Protein AF-D2W5W2-F1 (afdb_monomer_lite)

Foldseek 3Di:
DDKDADPVDRQKIKDDDPCVLVVQCVVDVVSVPWDKDKDKDWAADPPPDPLDQFQGIKIAIWIATPVPRDTDWFADAPFWIKMKGFFRKDKALDPVLFAKAKWFQDPVVRDTDRPQKDKDKADWDWDQDPVNIIMITIMIMITHRTGGMMGMGRPCSVVVVPDPDPDDDDDDDDDDPPVPVCVVSVVVVVVVCVVVVVVVVVVVVVVVVVVVVVVVVVVVVVVD

InterPro domains:
  IPR046338 GAIN domain superfamily [G3DSA:2.60.220.50] (1-162)
  IPR057244 GAIN, subdomain B [PS50221] (1-160)

Structure (mmCIF, N/CA/C/O backbone):
data_AF-D2W5W2-F1
#
_entry.id   AF-D2W5W2-F1
#
loop_
_atom_site.group_PDB
_atom_site.id
_atom_site.type_symbol
_atom_site.label_atom_id
_atom_site.label_alt_id
_atom_site.label_comp_id
_atom_site.label_asym_id
_atom_site.label_entity_id
_atom_site.label_seq_id
_atom_site.pdbx_PDB_ins_code
_atom_site.Cartn_x
_atom_site.Cartn_y
_atom_site.Cartn_z
_atom_site.occupancy
_atom_site.B_iso_or_equiv
_atom_site.auth_seq_id
_atom_site.auth_comp_id
_atom_site.auth_asym_id
_atom_site.auth_atom_id
_atom_site.pdbx_PDB_model_num
ATOM 1 N N . SER A 1 1 ? 4.284 1.538 17.108 1.00 81.94 1 SER A N 1
ATOM 2 C CA . SER A 1 1 ? 4.069 1.368 15.655 1.00 81.94 1 SER A CA 1
ATOM 3 C C . SER A 1 1 ? 3.739 -0.089 15.412 1.00 81.94 1 SER A C 1
ATOM 5 O O . SER A 1 1 ? 4.003 -0.909 16.289 1.00 81.94 1 SER A O 1
ATOM 7 N N . LYS A 1 2 ? 3.129 -0.419 14.275 1.00 88.12 2 LYS A N 1
ATOM 8 C CA . LYS A 1 2 ? 2.850 -1.811 13.912 1.00 88.12 2 LYS A CA 1
ATOM 9 C C . LYS A 1 2 ? 3.131 -2.000 12.431 1.00 88.12 2 LYS A C 1
ATOM 11 O O . LYS A 1 2 ? 2.570 -1.269 11.624 1.00 88.12 2 LYS A O 1
ATOM 16 N N . THR A 1 3 ? 3.969 -2.976 12.109 1.00 92.25 3 THR A N 1
ATOM 17 C CA . THR A 1 3 ? 4.249 -3.367 10.728 1.00 92.25 3 THR A CA 1
ATOM 18 C C . THR A 1 3 ? 3.443 -4.613 10.399 1.00 92.25 3 THR A C 1
ATOM 20 O O . THR A 1 3 ? 3.442 -5.579 11.162 1.00 92.25 3 THR A O 1
ATOM 23 N N . ILE A 1 4 ? 2.734 -4.570 9.282 1.00 92.56 4 ILE A N 1
ATOM 24 C CA . ILE A 1 4 ? 1.994 -5.676 8.698 1.00 92.56 4 ILE A CA 1
ATOM 25 C C . ILE A 1 4 ? 2.820 -6.206 7.528 1.00 92.56 4 ILE A C 1
ATOM 27 O O . ILE A 1 4 ? 3.225 -5.440 6.654 1.00 92.56 4 ILE A O 1
ATOM 31 N N . GLN A 1 5 ? 3.059 -7.513 7.535 1.00 91.00 5 GLN A N 1
ATOM 32 C CA . GLN A 1 5 ? 3.676 -8.262 6.445 1.00 91.00 5 GLN A CA 1
ATOM 33 C C . GLN A 1 5 ? 2.698 -9.337 5.985 1.00 91.00 5 GLN A C 1
ATOM 35 O O . GLN A 1 5 ? 1.903 -9.844 6.782 1.00 91.00 5 GLN A O 1
ATOM 40 N N . PHE A 1 6 ? 2.751 -9.681 4.704 1.00 86.75 6 PHE A N 1
ATOM 41 C CA . PHE A 1 6 ? 1.842 -10.652 4.113 1.00 86.75 6 PHE A CA 1
ATOM 42 C C . PHE A 1 6 ? 2.539 -12.003 3.976 1.00 86.75 6 PHE A C 1
ATOM 44 O O . PHE A 1 6 ? 3.642 -12.097 3.455 1.00 86.75 6 PHE A O 1
ATOM 51 N N . ALA A 1 7 ? 1.890 -13.082 4.412 1.00 82.50 7 ALA A N 1
ATOM 52 C CA . ALA A 1 7 ? 2.479 -14.418 4.300 1.00 82.50 7 ALA A CA 1
ATOM 53 C C . ALA A 1 7 ? 2.683 -14.858 2.837 1.00 82.50 7 ALA A C 1
ATOM 55 O O . ALA A 1 7 ? 3.573 -15.652 2.553 1.00 82.50 7 ALA A O 1
ATOM 56 N N . SER A 1 8 ? 1.869 -14.339 1.911 1.00 80.31 8 SER A N 1
ATOM 57 C CA . SER A 1 8 ? 1.965 -14.635 0.479 1.00 80.31 8 SER A CA 1
ATOM 58 C C . SER A 1 8 ? 3.088 -13.880 -0.236 1.00 80.31 8 SER A C 1
ATOM 60 O O . SER A 1 8 ? 3.449 -14.268 -1.341 1.00 80.31 8 SER A O 1
ATOM 62 N N . THR A 1 9 ? 3.645 -12.817 0.357 1.00 83.00 9 THR A N 1
ATOM 63 C CA . THR A 1 9 ? 4.781 -12.085 -0.217 1.00 83.00 9 THR A CA 1
ATOM 64 C C . THR A 1 9 ? 5.552 -11.299 0.840 1.00 83.00 9 THR A C 1
ATOM 66 O O . THR A 1 9 ? 4.987 -10.518 1.605 1.00 83.00 9 THR A O 1
ATOM 69 N N . SER A 1 10 ? 6.875 -11.452 0.832 1.00 83.44 10 SER A N 1
ATOM 70 C CA . SER A 1 10 ? 7.777 -10.672 1.681 1.00 83.44 10 SER A CA 1
ATOM 71 C C . SER A 1 10 ? 8.079 -9.281 1.127 1.00 83.44 10 SER A C 1
ATOM 73 O O . SER A 1 10 ? 8.670 -8.475 1.837 1.00 83.44 10 SER A O 1
ATOM 75 N N . THR A 1 11 ? 7.714 -8.994 -0.126 1.00 89.69 11 THR A N 1
ATOM 76 C CA . THR A 1 11 ? 8.097 -7.746 -0.797 1.00 89.69 11 THR A CA 1
ATOM 77 C C . THR A 1 11 ? 7.144 -6.595 -0.513 1.00 89.69 11 THR A C 1
ATOM 79 O O . THR A 1 11 ? 7.409 -5.473 -0.928 1.00 89.69 11 THR A O 1
ATOM 82 N N . ILE A 1 12 ? 6.029 -6.837 0.181 1.00 93.50 12 ILE A N 1
ATOM 83 C CA . ILE A 1 12 ? 5.057 -5.789 0.491 1.00 93.50 12 ILE A CA 1
ATOM 84 C C . ILE A 1 12 ? 4.852 -5.692 1.997 1.00 93.50 12 ILE A C 1
ATOM 86 O O . ILE A 1 12 ? 4.618 -6.691 2.681 1.00 93.50 12 ILE A O 1
ATOM 90 N N . SER A 1 13 ? 4.914 -4.471 2.522 1.00 95.00 13 SER A N 1
ATOM 91 C CA . SER A 1 13 ? 4.666 -4.203 3.937 1.00 95.00 13 SER A CA 1
ATOM 92 C C . SER A 1 13 ? 3.907 -2.900 4.156 1.00 95.00 13 SER A C 1
ATOM 94 O O . SER A 1 13 ? 4.000 -1.965 3.365 1.00 95.00 13 SER A O 1
ATOM 96 N N . ILE A 1 14 ? 3.145 -2.845 5.250 1.00 95.56 14 ILE A N 1
ATOM 97 C CA . ILE A 1 14 ? 2.418 -1.649 5.688 1.00 95.56 14 ILE A CA 1
ATOM 98 C C . ILE A 1 14 ? 2.868 -1.310 7.103 1.00 95.56 14 ILE A C 1
ATOM 100 O O . ILE A 1 14 ? 2.790 -2.146 7.997 1.00 95.56 14 ILE A O 1
ATOM 104 N N . SER A 1 15 ? 3.308 -0.082 7.334 1.00 95.81 15 SER A N 1
ATOM 105 C CA . SER A 1 15 ? 3.741 0.415 8.634 1.00 95.81 15 SER A CA 1
ATOM 106 C C . SER A 1 15 ? 2.772 1.474 9.141 1.00 95.81 15 SER A C 1
ATOM 108 O O . SER A 1 15 ? 2.647 2.561 8.575 1.00 95.81 15 SER A O 1
ATOM 110 N N . LEU A 1 16 ? 2.082 1.151 10.234 1.00 94.88 16 LEU A N 1
ATOM 111 C CA . LEU A 1 16 ? 1.251 2.097 10.963 1.00 94.88 16 LEU A CA 1
ATOM 112 C C . LEU A 1 16 ? 2.121 2.988 11.863 1.00 94.88 16 LEU A C 1
ATOM 114 O O . LEU A 1 16 ? 2.986 2.470 12.594 1.00 94.88 16 LEU A O 1
ATOM 118 N N . PRO A 1 17 ? 1.853 4.307 11.901 1.00 94.19 17 PRO A N 1
ATOM 119 C CA . PRO A 1 17 ? 2.629 5.242 12.702 1.00 94.19 17 PRO A CA 1
ATOM 120 C C . PRO A 1 17 ? 2.533 4.898 14.192 1.00 94.19 17 PRO A C 1
ATOM 122 O O . PRO A 1 17 ? 1.542 4.349 14.676 1.00 94.19 17 PRO A O 1
ATOM 125 N N . SER A 1 18 ? 3.565 5.234 14.969 1.00 92.81 18 SER A N 1
ATOM 126 C CA . SER A 1 18 ? 3.579 4.955 16.413 1.00 92.81 18 SER A CA 1
ATOM 127 C C . SER A 1 18 ? 2.458 5.648 17.188 1.00 92.81 18 SER A C 1
ATOM 129 O O . SER A 1 18 ? 2.047 5.131 18.221 1.00 92.81 18 SER A O 1
ATOM 131 N N . ILE A 1 19 ? 1.936 6.753 16.655 1.00 92.44 19 ILE A N 1
ATOM 132 C CA . ILE A 1 19 ? 0.854 7.543 17.247 1.00 92.44 19 ILE A CA 1
ATOM 133 C C . ILE A 1 19 ? -0.552 7.010 16.926 1.00 92.44 19 ILE A C 1
ATOM 135 O O . ILE A 1 19 ? -1.528 7.590 17.392 1.00 92.44 19 ILE A O 1
ATOM 139 N N . ILE A 1 20 ? -0.683 5.919 16.154 1.00 92.38 20 ILE A N 1
ATOM 140 C CA . ILE A 1 20 ? -1.996 5.433 15.697 1.00 92.38 20 ILE A CA 1
ATOM 141 C C . ILE A 1 20 ? -2.941 5.128 16.864 1.00 92.38 20 ILE A C 1
ATOM 143 O O . ILE A 1 20 ? -4.101 5.514 16.827 1.00 92.38 20 ILE A O 1
ATOM 147 N N . SER A 1 21 ? -2.447 4.519 17.945 1.00 90.62 21 SER A N 1
ATOM 148 C CA . SER A 1 21 ? -3.278 4.203 19.113 1.00 90.62 21 SER A CA 1
ATOM 149 C C . SER A 1 21 ? -3.805 5.461 19.804 1.00 90.62 21 SER A C 1
ATOM 151 O O . SER A 1 21 ? -4.963 5.497 20.209 1.00 90.62 21 SER A O 1
ATOM 153 N N . GLN A 1 22 ? -2.974 6.503 19.908 1.00 91.31 22 GLN A N 1
ATOM 154 C CA . GLN A 1 22 ? -3.369 7.778 20.506 1.00 91.31 22 GLN A CA 1
ATOM 155 C C . GLN A 1 22 ? -4.398 8.498 19.631 1.00 91.31 22 GLN A C 1
ATOM 157 O O . GLN A 1 22 ? -5.388 9.003 20.152 1.00 91.31 22 GLN A O 1
ATOM 162 N N . TYR A 1 23 ? -4.196 8.499 18.310 1.00 92.12 23 TYR A N 1
ATOM 163 C CA . TYR A 1 23 ? -5.176 9.017 17.357 1.00 92.12 23 TYR A CA 1
ATOM 164 C C . TYR A 1 23 ? -6.536 8.334 17.550 1.00 92.12 23 TYR A C 1
ATOM 166 O O . TYR A 1 23 ? -7.527 9.012 17.796 1.00 92.12 23 TYR A O 1
ATOM 174 N N . LEU A 1 24 ? -6.568 6.998 17.551 1.00 92.19 24 LEU A N 1
ATOM 175 C CA . LEU A 1 24 ? -7.810 6.233 17.681 1.00 92.19 24 LEU A CA 1
ATOM 176 C C . LEU A 1 24 ? -8.558 6.547 18.985 1.00 92.19 24 LEU A C 1
ATOM 178 O O . LEU A 1 24 ? -9.763 6.776 18.955 1.00 92.19 24 LEU A O 1
ATOM 182 N N . GLN A 1 25 ? -7.849 6.630 20.115 1.00 91.38 25 GLN A N 1
ATOM 183 C CA . GLN A 1 25 ? -8.445 6.955 21.419 1.00 91.38 25 GLN A CA 1
ATOM 184 C C . GLN A 1 25 ? -8.952 8.401 21.530 1.00 91.38 25 GLN A C 1
ATOM 186 O O . GLN A 1 25 ? -9.835 8.676 22.348 1.00 91.38 25 GLN A O 1
ATOM 191 N N . ASN A 1 26 ? -8.376 9.321 20.752 1.00 90.62 26 ASN A N 1
ATOM 192 C CA . ASN A 1 26 ? -8.808 10.715 20.688 1.00 90.62 26 ASN A CA 1
ATOM 193 C C . ASN A 1 26 ? -10.018 10.892 19.763 1.00 90.62 26 ASN A C 1
ATOM 195 O O . ASN A 1 26 ? -10.882 11.715 20.053 1.00 90.62 26 ASN A O 1
ATOM 199 N N . THR A 1 27 ? -10.080 10.131 18.668 1.00 88.75 27 THR A N 1
ATOM 200 C CA . THR A 1 27 ? -11.182 10.179 17.699 1.00 88.75 27 THR A CA 1
ATOM 201 C C . THR A 1 27 ? -12.428 9.462 18.213 1.00 88.75 27 THR A C 1
ATOM 203 O O . THR A 1 27 ? -13.534 9.964 18.032 1.00 88.75 27 THR A O 1
ATOM 206 N N . ASP A 1 28 ? -12.267 8.314 18.874 1.00 88.25 28 ASP A N 1
ATOM 207 C CA . ASP A 1 28 ? -13.368 7.540 19.446 1.00 88.25 28 ASP A CA 1
ATOM 208 C C . ASP A 1 28 ? -13.011 7.090 20.869 1.00 88.25 28 ASP A C 1
ATOM 210 O O . ASP A 1 28 ? -12.198 6.190 21.099 1.00 88.25 28 ASP A O 1
ATOM 214 N N . THR A 1 29 ? -13.650 7.719 21.856 1.00 86.75 29 THR A N 1
ATOM 215 C CA . THR A 1 29 ? -13.395 7.451 23.276 1.00 86.75 29 THR A CA 1
ATOM 216 C C . THR A 1 29 ? -13.816 6.048 23.708 1.00 86.75 29 THR A C 1
ATOM 218 O O . THR A 1 29 ? -13.288 5.557 24.710 1.00 86.75 29 THR A O 1
ATOM 221 N N . SER A 1 30 ? -14.692 5.371 22.952 1.00 86.44 30 SER A N 1
ATOM 222 C CA . SER A 1 30 ? -15.056 3.973 23.213 1.00 86.44 30 SER A CA 1
ATOM 223 C C . SER A 1 30 ? -13.865 3.021 23.043 1.00 86.44 30 SER A C 1
ATOM 225 O O . SER A 1 30 ? -13.812 1.984 23.701 1.00 86.44 30 SER A O 1
ATOM 227 N N . LEU A 1 31 ? -12.843 3.418 22.272 1.00 87.81 31 LEU A N 1
ATOM 228 C CA . LEU A 1 31 ? -11.631 2.627 22.035 1.00 87.81 31 LEU A CA 1
ATOM 229 C C . LEU A 1 31 ? -10.613 2.675 23.178 1.00 87.81 31 LEU A C 1
ATOM 231 O O . LEU A 1 31 ? -9.610 1.968 23.128 1.00 87.81 31 LEU A O 1
ATOM 235 N N . LYS A 1 32 ? -10.833 3.478 24.228 1.00 85.38 32 LYS A N 1
ATOM 236 C CA . LYS A 1 32 ? -9.928 3.492 25.394 1.00 85.38 32 LYS A CA 1
ATOM 237 C C . LYS A 1 32 ? -9.905 2.157 26.138 1.00 85.38 32 LYS A C 1
ATOM 239 O O . LYS A 1 32 ? -8.868 1.798 26.685 1.00 85.38 32 LYS A O 1
ATOM 244 N N . ASN A 1 33 ? -11.031 1.442 26.129 1.00 85.25 33 ASN A N 1
ATOM 245 C CA . ASN A 1 33 ? -11.211 0.169 26.829 1.00 85.25 33 ASN A CA 1
ATOM 246 C C . ASN A 1 33 ? -11.477 -1.006 25.872 1.00 85.25 33 ASN A C 1
ATOM 248 O O . ASN A 1 33 ? -11.798 -2.095 26.338 1.00 85.25 33 ASN A O 1
ATOM 252 N N . ASP A 1 34 ? -11.370 -0.791 24.559 1.00 86.19 34 ASP A N 1
ATOM 253 C CA . ASP A 1 34 ? -11.549 -1.833 23.546 1.00 86.19 34 ASP A CA 1
ATOM 254 C C . ASP A 1 34 ? -10.214 -2.123 22.850 1.00 86.19 34 ASP A C 1
ATOM 256 O O . ASP A 1 34 ? -9.305 -1.290 22.809 1.00 86.19 34 ASP A O 1
ATOM 260 N N . SER A 1 35 ? -10.083 -3.321 22.296 1.00 88.88 35 SER A N 1
ATOM 261 C CA . SER A 1 35 ? -8.953 -3.685 21.452 1.00 88.88 35 SER A CA 1
ATOM 262 C C . SER A 1 35 ? -9.288 -3.443 19.982 1.00 88.88 35 SER A C 1
ATOM 264 O O . SER A 1 35 ? -10.428 -3.587 19.540 1.00 88.88 35 SER A O 1
ATOM 266 N N . VAL A 1 36 ? -8.275 -3.093 19.191 1.00 91.31 36 VAL A N 1
ATOM 267 C CA . VAL A 1 36 ? -8.428 -2.851 17.751 1.00 91.31 36 VAL A CA 1
ATOM 268 C C . VAL A 1 36 ? -7.852 -4.027 16.976 1.00 91.31 36 VAL A C 1
ATOM 270 O O . VAL A 1 36 ? -6.673 -4.365 17.119 1.00 91.31 36 VAL A O 1
ATOM 273 N N . GLN A 1 37 ? -8.680 -4.636 16.134 1.00 91.94 37 GLN A N 1
ATOM 274 C CA . GLN A 1 37 ? -8.251 -5.666 15.196 1.00 91.94 37 GLN A CA 1
ATOM 275 C C . GLN A 1 37 ? -7.762 -5.022 13.910 1.00 91.94 37 GLN A C 1
ATOM 277 O O . GLN A 1 37 ? -8.308 -4.029 13.434 1.00 91.94 37 GLN A O 1
ATOM 282 N N . VAL A 1 38 ? -6.718 -5.619 13.348 1.00 91.00 38 VAL A N 1
ATOM 283 C CA . VAL A 1 38 ? -6.151 -5.217 12.066 1.00 91.00 38 VAL A CA 1
ATOM 284 C C . VAL A 1 38 ? -6.443 -6.337 11.086 1.00 91.00 38 VAL A C 1
ATOM 286 O O . VAL A 1 38 ? -5.946 -7.447 11.270 1.00 91.00 38 VAL A O 1
ATOM 289 N N . VAL A 1 39 ? -7.240 -6.042 10.066 1.00 90.38 39 VAL A N 1
ATOM 290 C CA . VAL A 1 39 ? -7.534 -6.967 8.973 1.00 90.38 39 VAL A CA 1
ATOM 291 C C . VAL A 1 39 ? -6.851 -6.439 7.727 1.00 90.38 39 VAL A C 1
ATOM 293 O O . VAL A 1 39 ? -7.075 -5.301 7.318 1.00 90.38 39 VAL A O 1
ATOM 296 N N . SER A 1 40 ? -6.000 -7.264 7.135 1.00 90.69 40 SER A N 1
ATOM 297 C CA . SER A 1 40 ? -5.252 -6.919 5.935 1.00 90.69 40 SER A CA 1
ATOM 298 C C . SER A 1 40 ? -5.443 -7.985 4.873 1.00 90.69 40 SER A C 1
ATOM 300 O O . SER A 1 40 ? -5.400 -9.177 5.182 1.00 90.69 40 SER A O 1
ATOM 302 N N . SER A 1 41 ? -5.586 -7.564 3.625 1.00 89.75 41 SER A N 1
ATOM 303 C CA . SER A 1 41 ? -5.625 -8.459 2.474 1.00 89.75 41 SER A CA 1
ATOM 304 C C . SER A 1 41 ? -4.674 -7.982 1.395 1.00 89.75 41 SER A C 1
ATOM 306 O O . SER A 1 41 ? -4.423 -6.786 1.250 1.00 89.75 41 SER A O 1
ATOM 308 N N . ILE A 1 42 ? -4.180 -8.936 0.620 1.00 89.50 42 ILE A N 1
ATOM 309 C CA . ILE A 1 42 ? -3.401 -8.681 -0.578 1.00 89.50 42 ILE A CA 1
ATOM 310 C C . ILE A 1 42 ? -4.003 -9.482 -1.723 1.00 89.50 42 ILE A C 1
ATOM 312 O O . ILE A 1 42 ? -4.322 -10.661 -1.567 1.00 89.50 42 ILE A O 1
ATOM 316 N N . ALA A 1 43 ? -4.180 -8.823 -2.858 1.00 87.31 43 ALA A N 1
ATOM 317 C CA . ALA A 1 43 ? -4.631 -9.430 -4.093 1.00 87.31 43 ALA A CA 1
ATOM 318 C C . ALA A 1 43 ? -3.597 -9.144 -5.178 1.00 87.31 43 ALA A C 1
ATOM 320 O O . ALA A 1 43 ? -3.163 -8.005 -5.353 1.00 87.31 43 ALA A O 1
ATOM 321 N N . GLU A 1 44 ? -3.196 -10.178 -5.907 1.00 81.56 44 GLU A N 1
ATOM 322 C CA . GLU A 1 44 ? -2.358 -9.999 -7.087 1.00 81.56 44 GLU A CA 1
ATOM 323 C C . GLU A 1 44 ? -3.157 -9.266 -8.168 1.00 81.56 44 GLU A C 1
ATOM 325 O O . GLU A 1 44 ? -4.305 -9.620 -8.460 1.00 81.56 44 GLU A O 1
ATOM 330 N N . SER A 1 45 ? -2.549 -8.245 -8.772 1.00 69.94 45 SER A N 1
ATOM 331 C CA . SER A 1 45 ? -3.068 -7.690 -10.018 1.00 69.94 45 SER A CA 1
ATOM 332 C C . SER A 1 45 ? -2.867 -8.754 -11.095 1.00 69.94 45 SER A C 1
ATOM 334 O O . SER A 1 45 ? -1.735 -9.148 -11.383 1.00 69.94 45 SER A O 1
ATOM 336 N N . LYS A 1 46 ? -3.955 -9.288 -11.661 1.00 56.97 46 LYS A N 1
ATOM 337 C CA . LYS A 1 46 ? -3.858 -10.208 -12.799 1.00 56.97 46 LYS A CA 1
ATOM 338 C C . LYS A 1 46 ? -3.369 -9.414 -14.010 1.00 56.97 46 LYS A C 1
ATOM 340 O O . LYS A 1 46 ? -4.171 -8.852 -14.750 1.00 56.97 46 LYS A O 1
ATOM 345 N N . ASN A 1 47 ? -2.054 -9.399 -14.214 1.00 51.34 47 ASN A N 1
ATOM 346 C CA . ASN A 1 47 ? -1.381 -8.900 -15.415 1.00 51.34 47 ASN A CA 1
ATOM 347 C C . ASN A 1 47 ? -1.672 -9.806 -16.623 1.00 51.34 47 ASN A C 1
ATOM 349 O O . ASN A 1 47 ? -0.767 -10.422 -17.179 1.00 51.34 47 ASN A O 1
ATOM 353 N N . SER A 1 48 ? -2.936 -9.945 -17.024 1.00 38.00 48 SER A N 1
ATOM 354 C CA . SER A 1 48 ? -3.281 -10.700 -18.234 1.00 38.00 48 SER A CA 1
ATOM 355 C C . SER A 1 48 ? -3.263 -9.852 -19.503 1.00 38.00 48 SER A C 1
ATOM 357 O O . SER A 1 48 ? -3.199 -10.436 -20.574 1.00 38.00 48 SER A O 1
ATOM 359 N N . ASN A 1 49 ? -3.242 -8.516 -19.409 1.00 39.69 49 ASN A N 1
ATOM 360 C CA . ASN A 1 49 ? -3.114 -7.625 -20.564 1.00 39.69 49 ASN A CA 1
ATOM 361 C C . ASN A 1 49 ? -2.144 -6.479 -20.242 1.00 39.69 49 ASN A C 1
ATOM 363 O O . ASN A 1 49 ? -2.254 -5.850 -19.192 1.00 39.69 49 ASN A O 1
ATOM 367 N N . SER A 1 50 ? -1.241 -6.178 -21.175 1.00 43.66 50 SER A N 1
ATOM 368 C CA . SER A 1 50 ? -0.248 -5.086 -21.151 1.00 43.66 50 SER A CA 1
ATOM 369 C C . SER A 1 50 ? -0.828 -3.668 -21.021 1.00 43.66 50 SER A C 1
ATOM 371 O O . SER A 1 50 ? -0.075 -2.701 -21.022 1.00 43.66 50 SER A O 1
ATOM 373 N N . ASP A 1 51 ? -2.151 -3.548 -20.905 1.00 46.97 51 ASP A N 1
ATOM 374 C CA . ASP A 1 51 ? -2.898 -2.290 -20.821 1.00 46.97 51 ASP A CA 1
ATOM 375 C C . ASP A 1 51 ? -3.405 -1.997 -19.394 1.00 46.97 51 ASP A C 1
ATOM 377 O O . ASP A 1 51 ? -4.139 -1.032 -19.165 1.00 46.97 51 ASP A O 1
ATOM 381 N N . ALA A 1 52 ? -3.051 -2.833 -18.411 1.00 56.59 52 ALA A N 1
ATOM 382 C CA . ALA A 1 52 ? -3.429 -2.613 -17.022 1.00 56.59 52 ALA A CA 1
ATOM 383 C C . ALA A 1 52 ? -2.565 -1.507 -16.393 1.00 56.59 52 ALA A C 1
ATOM 385 O O . ALA A 1 52 ? -1.355 -1.641 -16.255 1.00 56.59 52 ALA A O 1
ATOM 386 N N . ALA A 1 53 ? -3.216 -0.426 -15.953 1.00 72.50 53 ALA A N 1
ATOM 387 C CA . ALA A 1 53 ? -2.580 0.678 -15.235 1.00 72.50 53 ALA A CA 1
ATOM 388 C C . ALA A 1 53 ? -1.848 0.230 -13.962 1.00 72.50 53 ALA A C 1
ATOM 390 O O . ALA A 1 53 ? -0.907 0.889 -13.541 1.00 72.50 53 ALA A O 1
ATOM 391 N N . VAL A 1 54 ? -2.320 -0.847 -13.328 1.00 82.31 54 VAL A N 1
ATOM 392 C CA . VAL A 1 54 ? -1.878 -1.317 -12.012 1.00 82.31 54 VAL A CA 1
ATOM 393 C C . VAL A 1 54 ? -0.689 -2.261 -12.158 1.00 82.31 54 VAL A C 1
ATOM 395 O O . VAL A 1 54 ? -0.841 -3.379 -12.644 1.00 82.31 54 VAL A O 1
ATOM 398 N N . ILE A 1 55 ? 0.475 -1.815 -11.686 1.00 84.94 55 ILE A N 1
ATOM 399 C CA . ILE A 1 55 ? 1.760 -2.516 -11.829 1.00 84.94 55 ILE A CA 1
ATOM 400 C C . ILE A 1 55 ? 2.202 -3.252 -10.555 1.00 84.94 55 ILE A C 1
ATOM 402 O O . ILE A 1 55 ? 3.230 -3.926 -10.560 1.00 84.94 55 ILE A O 1
ATOM 406 N N . SER A 1 56 ? 1.443 -3.146 -9.460 1.00 86.94 56 SER A N 1
ATOM 407 C CA . SER A 1 56 ? 1.700 -3.867 -8.207 1.00 86.94 56 SER A CA 1
ATOM 408 C C . SER A 1 56 ? 0.488 -4.671 -7.740 1.00 86.94 56 SER A C 1
ATOM 410 O O . SER A 1 56 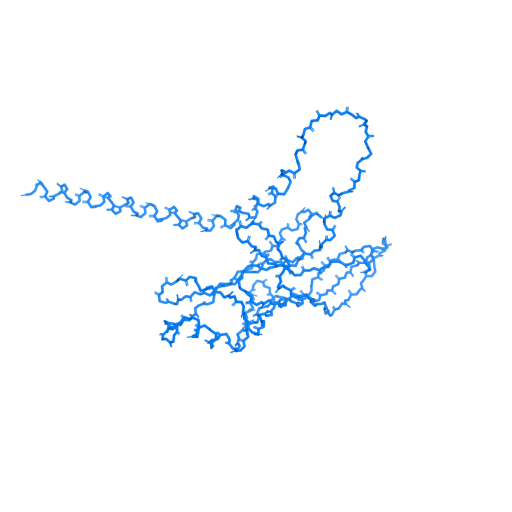? -0.628 -4.503 -8.227 1.00 86.94 56 SER A O 1
ATOM 412 N N . SER A 1 57 ? 0.676 -5.510 -6.720 1.00 89.25 57 SER A N 1
ATOM 413 C CA . SER A 1 57 ? -0.454 -6.064 -5.968 1.00 89.25 57 SER A CA 1
ATOM 414 C C . SER A 1 57 ? -1.309 -4.949 -5.353 1.00 89.25 57 SER A C 1
ATOM 416 O O . SER A 1 57 ? -0.830 -3.842 -5.078 1.00 89.25 57 SER A O 1
ATOM 418 N N . ILE A 1 58 ? -2.582 -5.254 -5.123 1.00 90.75 58 ILE A N 1
ATOM 419 C CA . ILE A 1 58 ? -3.515 -4.407 -4.385 1.00 90.75 58 ILE A CA 1
ATOM 420 C C . ILE A 1 58 ? -3.471 -4.837 -2.923 1.00 90.75 58 ILE A C 1
ATOM 422 O O . ILE A 1 58 ? -3.690 -6.010 -2.614 1.00 90.75 58 ILE A O 1
ATOM 426 N N . VAL A 1 59 ? -3.207 -3.895 -2.024 1.00 92.31 59 VAL A N 1
ATOM 427 C CA . VAL A 1 59 ? -3.219 -4.132 -0.579 1.00 92.31 59 VAL A CA 1
ATOM 428 C C . VAL A 1 59 ? -4.332 -3.349 0.083 1.00 92.31 59 VAL A C 1
ATOM 430 O O . VAL A 1 59 ? -4.478 -2.154 -0.142 1.00 92.31 59 VAL A O 1
ATOM 433 N N . SER A 1 60 ? -5.098 -4.005 0.941 1.00 90.88 60 SER A N 1
ATOM 434 C CA . SER A 1 60 ? -6.175 -3.370 1.699 1.00 90.88 60 SER A CA 1
ATOM 435 C C . SER A 1 60 ? -5.924 -3.544 3.183 1.00 90.88 60 SER A C 1
ATOM 437 O O . SER A 1 60 ? -5.488 -4.609 3.628 1.00 90.88 60 SER A O 1
ATOM 439 N N . LEU A 1 61 ? -6.212 -2.498 3.952 1.00 89.81 61 LEU A N 1
ATOM 440 C CA . LEU A 1 61 ? -6.050 -2.501 5.399 1.00 89.81 61 LEU A CA 1
ATOM 441 C C . LEU A 1 61 ? -7.271 -1.863 6.055 1.00 89.81 61 LEU A C 1
ATOM 443 O O . LEU A 1 61 ? -7.622 -0.721 5.767 1.00 89.81 61 LEU A O 1
ATOM 447 N N . VAL A 1 62 ? -7.890 -2.596 6.974 1.00 91.38 62 VAL A N 1
ATOM 448 C CA . VAL A 1 62 ? -9.056 -2.147 7.731 1.00 91.38 62 VAL A CA 1
ATOM 449 C C . VAL A 1 62 ? -8.799 -2.338 9.221 1.00 91.38 62 VAL A C 1
ATOM 451 O O . VAL A 1 62 ? -8.263 -3.360 9.653 1.00 91.38 62 VAL A O 1
ATOM 454 N N . LEU A 1 63 ? -9.192 -1.340 10.011 1.00 91.94 63 LEU A N 1
ATOM 455 C CA . LEU A 1 63 ? -9.211 -1.425 11.467 1.00 91.94 63 LEU A CA 1
ATOM 456 C C . LEU A 1 63 ? -10.639 -1.678 11.936 1.00 91.94 63 LEU A C 1
ATOM 458 O O . LEU A 1 63 ? -11.557 -0.986 11.499 1.00 91.94 63 LEU A O 1
ATOM 462 N N . LEU A 1 64 ? -10.817 -2.653 12.823 1.00 92.31 64 LEU A N 1
ATOM 463 C CA . LEU A 1 64 ? -12.118 -3.023 13.376 1.00 92.31 64 LEU A CA 1
ATOM 464 C C . LEU A 1 64 ? -12.100 -2.927 14.902 1.00 92.31 64 LEU A C 1
ATOM 466 O O . LEU A 1 64 ? -11.095 -3.255 15.540 1.00 92.31 64 LEU A O 1
ATOM 470 N N . LYS A 1 65 ? -13.227 -2.533 15.495 1.00 92.31 65 LYS A N 1
ATOM 471 C CA . LYS A 1 65 ? -13.455 -2.682 16.940 1.00 92.31 65 LYS A CA 1
ATOM 472 C C . LYS A 1 65 ? -13.562 -4.163 17.284 1.00 92.31 65 LYS A C 1
ATOM 474 O O . LYS A 1 65 ? -14.325 -4.877 16.636 1.00 92.31 65 LYS A O 1
ATOM 479 N N . SER A 1 66 ? -12.847 -4.640 18.298 1.00 90.56 66 SER A N 1
ATOM 480 C CA . SER A 1 66 ? -12.917 -6.064 18.661 1.00 90.56 66 SER A CA 1
ATOM 481 C C . SER A 1 66 ? -14.271 -6.453 19.234 1.00 90.56 66 SER A C 1
ATOM 483 O O . SER A 1 66 ? -14.714 -7.579 19.025 1.00 90.56 66 SER A O 1
ATOM 485 N N . SER A 1 67 ? -14.929 -5.531 19.938 1.00 90.44 67 SER A N 1
ATOM 486 C CA . SER A 1 67 ? -16.227 -5.776 20.568 1.00 90.44 67 SER A CA 1
ATOM 487 C C . SER A 1 67 ? -17.379 -5.936 19.570 1.00 90.44 67 SER A C 1
ATOM 489 O O . SER A 1 67 ? -18.260 -6.767 19.785 1.00 90.44 67 SER A O 1
ATOM 491 N N . SER A 1 68 ? -17.381 -5.160 18.482 1.00 90.44 68 SER A N 1
ATOM 492 C CA . SER A 1 68 ? -18.516 -5.064 17.551 1.00 90.44 68 SER A CA 1
ATOM 493 C C . SER A 1 68 ? -18.192 -5.435 16.104 1.00 90.44 68 SER A C 1
ATOM 495 O O . SER A 1 68 ? -19.105 -5.531 15.289 1.00 90.44 68 SER A O 1
ATOM 497 N N . SER A 1 69 ? -16.915 -5.634 15.758 1.00 89.56 69 SER A N 1
ATOM 498 C CA . SER A 1 69 ? -16.439 -5.752 14.367 1.00 89.56 69 SER A CA 1
ATOM 499 C C . SER A 1 69 ? -16.789 -4.546 13.481 1.00 89.56 69 SER A C 1
ATOM 501 O O . SER A 1 69 ? -16.762 -4.639 12.256 1.00 89.56 69 SER A O 1
ATOM 503 N N . GLU A 1 70 ? -17.112 -3.400 14.084 1.00 91.06 70 GLU A N 1
ATOM 504 C CA . GLU A 1 70 ? -17.401 -2.163 13.360 1.00 91.06 70 GLU A CA 1
ATOM 505 C C . GLU A 1 70 ? -16.119 -1.581 12.743 1.00 91.06 70 GLU A C 1
ATOM 507 O O . GLU A 1 70 ? -15.075 -1.521 13.402 1.00 91.06 70 GLU A O 1
ATOM 512 N N . LYS A 1 71 ? -16.208 -1.127 11.482 1.00 90.00 71 LYS A N 1
ATOM 513 C CA . LYS A 1 71 ? -15.109 -0.472 10.758 1.00 90.00 71 LYS A CA 1
ATOM 514 C C . LYS A 1 71 ? -14.776 0.873 11.391 1.00 90.00 71 LYS A C 1
ATOM 516 O O . LYS A 1 71 ? -15.617 1.763 11.468 1.00 90.00 71 LYS A O 1
ATOM 521 N N . ILE A 1 72 ? -13.514 1.043 11.768 1.00 90.75 72 ILE A N 1
ATOM 522 C CA . ILE A 1 72 ? -12.978 2.313 12.241 1.00 90.75 72 ILE A CA 1
ATOM 523 C C . ILE A 1 72 ? -12.446 3.083 11.035 1.00 90.75 72 ILE A C 1
ATOM 525 O O . ILE A 1 72 ? -11.544 2.627 10.330 1.00 90.75 72 ILE A O 1
ATOM 529 N N . THR A 1 73 ? -13.012 4.262 10.797 1.00 89.38 73 THR A N 1
ATOM 530 C CA . THR A 1 73 ? -12.551 5.153 9.729 1.00 89.38 73 THR A CA 1
ATOM 531 C C . THR A 1 73 ? -11.327 5.928 10.207 1.00 89.38 73 THR A C 1
ATOM 533 O O . THR A 1 73 ? -11.371 6.573 11.251 1.00 89.38 73 THR A O 1
ATOM 536 N N . VAL A 1 74 ? -10.238 5.872 9.439 1.00 89.12 74 VAL A N 1
ATOM 537 C CA . VAL A 1 74 ? -8.995 6.602 9.719 1.00 89.12 74 VAL A CA 1
ATOM 538 C C . VAL A 1 74 ? -8.732 7.580 8.587 1.00 89.12 74 VAL A C 1
ATOM 540 O O . VAL A 1 74 ? -8.583 7.167 7.437 1.00 89.12 74 VAL A O 1
ATOM 543 N N . GLN A 1 75 ? -8.687 8.867 8.922 1.00 89.06 75 GLN A N 1
ATOM 544 C CA . GLN A 1 75 ? -8.437 9.972 7.996 1.00 89.06 75 GLN A CA 1
ATOM 545 C C . GLN A 1 75 ? -7.664 11.093 8.699 1.00 89.06 75 GLN A C 1
ATOM 547 O O . GLN A 1 75 ? -7.781 11.263 9.915 1.00 89.06 75 GLN A O 1
ATOM 552 N N . ASN A 1 76 ? -6.930 11.896 7.927 1.00 87.75 76 ASN A N 1
ATOM 553 C CA . ASN A 1 76 ? -6.191 13.066 8.412 1.00 87.75 76 ASN A CA 1
ATOM 554 C C . ASN A 1 76 ? -5.202 12.739 9.545 1.00 87.75 76 ASN A C 1
ATOM 556 O O . ASN A 1 76 ? -5.090 13.483 10.519 1.00 87.75 76 ASN A O 1
ATOM 560 N N . LEU A 1 77 ? -4.499 11.607 9.442 1.00 89.94 77 LEU A N 1
ATOM 561 C CA . LEU A 1 77 ? -3.402 11.304 10.358 1.00 89.94 77 LEU A CA 1
ATOM 562 C C . LEU A 1 77 ? -2.297 12.363 10.256 1.00 89.94 77 LEU A C 1
ATOM 564 O O . LEU A 1 77 ? -1.877 12.727 9.164 1.00 89.94 77 LEU A O 1
ATOM 568 N N . GLU A 1 78 ? -1.788 12.809 11.405 1.00 90.69 78 GLU A N 1
ATOM 569 C CA . GLU A 1 78 ? -0.657 13.746 11.471 1.00 90.69 78 GLU A CA 1
ATOM 570 C C . GLU A 1 78 ? 0.651 13.101 10.987 1.00 90.69 78 GLU A C 1
ATOM 572 O O . GLU A 1 78 ? 1.477 13.747 10.348 1.00 90.69 78 GLU A O 1
ATOM 577 N N . LYS A 1 79 ? 0.838 11.811 11.291 1.00 93.25 79 LYS A N 1
ATOM 578 C CA . LYS A 1 79 ? 1.954 11.007 10.784 1.00 93.25 79 LYS A CA 1
ATOM 579 C C . LYS A 1 79 ? 1.423 9.982 9.791 1.00 93.25 79 LYS A C 1
ATOM 581 O O . LYS A 1 79 ? 0.487 9.265 10.152 1.00 93.25 79 LYS A O 1
ATOM 586 N N . PRO A 1 80 ? 2.035 9.857 8.606 1.00 95.25 80 PRO A N 1
ATOM 587 C CA . PRO A 1 80 ? 1.512 8.986 7.575 1.00 95.25 80 PRO A CA 1
ATOM 588 C C . PRO A 1 80 ? 1.665 7.509 7.934 1.00 95.25 80 PRO A C 1
ATOM 590 O O . PRO A 1 80 ? 2.553 7.089 8.683 1.00 95.25 80 PRO A O 1
ATOM 593 N N . ILE A 1 81 ? 0.784 6.717 7.343 1.00 95.31 81 ILE A N 1
ATOM 594 C CA . ILE A 1 81 ? 0.947 5.287 7.126 1.00 95.31 81 ILE A CA 1
ATOM 595 C C . ILE A 1 81 ? 1.880 5.121 5.936 1.00 95.31 81 ILE A C 1
ATOM 597 O O . ILE A 1 81 ? 1.712 5.791 4.918 1.00 95.31 81 ILE A O 1
ATOM 601 N N . SER A 1 82 ? 2.846 4.221 6.065 1.00 96.88 82 SER A N 1
ATOM 602 C CA . SER A 1 82 ? 3.832 3.965 5.021 1.00 96.88 82 SER A CA 1
ATOM 603 C C . SER A 1 82 ? 3.620 2.577 4.429 1.00 96.88 82 SER A C 1
ATOM 605 O O . SER A 1 82 ? 3.487 1.609 5.176 1.00 96.88 82 SER A O 1
ATOM 607 N N . LEU A 1 83 ? 3.567 2.465 3.106 1.00 96.44 83 LEU A N 1
ATOM 608 C CA . LEU A 1 83 ? 3.459 1.206 2.377 1.00 96.44 83 LEU A CA 1
ATOM 609 C C . LEU A 1 83 ? 4.708 1.024 1.524 1.00 96.44 83 LEU A C 1
ATOM 611 O O . LEU A 1 83 ? 5.035 1.902 0.734 1.00 96.44 83 LEU A O 1
ATOM 615 N N . SER A 1 84 ? 5.391 -0.104 1.669 1.00 96.38 84 SER A N 1
ATOM 616 C CA . SER A 1 84 ? 6.560 -0.443 0.856 1.00 96.38 84 SER A CA 1
ATOM 617 C C . SER A 1 84 ? 6.197 -1.546 -0.127 1.00 96.38 84 SER A C 1
ATOM 619 O O . SER A 1 84 ? 5.649 -2.567 0.289 1.00 96.38 84 SER A O 1
ATOM 621 N N . PHE A 1 85 ? 6.519 -1.338 -1.401 1.00 94.94 85 PHE A N 1
ATOM 622 C CA . PHE A 1 85 ? 6.462 -2.324 -2.475 1.00 94.94 85 PHE A CA 1
ATOM 623 C C . PHE A 1 85 ? 7.881 -2.535 -3.003 1.00 94.94 85 PHE A C 1
ATOM 625 O O . PHE A 1 85 ? 8.435 -1.673 -3.675 1.00 94.94 85 PHE A O 1
ATOM 632 N N . GLU A 1 86 ? 8.491 -3.664 -2.684 1.00 94.62 86 GLU A N 1
ATOM 633 C CA . GLU A 1 86 ? 9.852 -4.012 -3.081 1.00 94.62 86 GLU A CA 1
ATOM 634 C C . GLU A 1 86 ? 9.860 -4.895 -4.331 1.00 94.62 86 GLU A C 1
ATOM 636 O O . GLU A 1 86 ? 8.902 -5.621 -4.609 1.00 94.62 86 GLU A O 1
ATOM 641 N N . ASN A 1 87 ? 10.972 -4.851 -5.069 1.00 90.62 87 ASN A N 1
ATOM 642 C CA . ASN A 1 87 ? 11.213 -5.670 -6.259 1.00 90.62 87 ASN A CA 1
ATOM 643 C C . ASN A 1 87 ? 10.117 -5.539 -7.334 1.00 90.62 87 ASN A C 1
ATOM 645 O O . ASN A 1 87 ? 9.801 -6.501 -8.039 1.00 90.62 87 ASN A O 1
ATOM 649 N N . VAL A 1 88 ? 9.528 -4.348 -7.474 1.00 89.12 88 VAL A N 1
ATOM 650 C CA . VAL A 1 88 ? 8.579 -4.054 -8.551 1.00 89.12 88 VAL A CA 1
ATOM 651 C C . VAL A 1 88 ? 9.362 -4.025 -9.855 1.00 89.12 88 VAL A C 1
ATOM 653 O O . VAL A 1 88 ? 10.272 -3.216 -10.019 1.00 89.12 88 VAL A O 1
ATOM 656 N N . THR A 1 89 ? 9.020 -4.936 -10.764 1.00 88.44 89 THR A N 1
ATOM 657 C CA . THR A 1 89 ? 9.709 -5.092 -12.047 1.00 88.44 89 THR A CA 1
ATOM 658 C C . THR A 1 89 ? 8.821 -4.591 -13.175 1.00 88.44 89 THR A C 1
ATOM 660 O O . THR A 1 89 ? 7.661 -4.989 -13.274 1.00 88.44 89 THR A O 1
ATOM 663 N N . LEU A 1 90 ? 9.368 -3.744 -14.041 1.00 87.38 90 LEU A N 1
ATOM 664 C CA . LEU A 1 90 ? 8.678 -3.227 -15.217 1.00 87.38 90 LEU A CA 1
ATOM 665 C C . LEU A 1 90 ? 9.638 -3.084 -16.402 1.00 87.38 90 LEU A C 1
ATOM 667 O O . LEU A 1 90 ? 10.838 -2.898 -16.218 1.00 87.38 90 LEU A O 1
ATOM 671 N N . THR A 1 91 ? 9.107 -3.140 -17.620 1.00 86.62 91 THR A N 1
ATOM 672 C CA . THR A 1 91 ? 9.884 -2.940 -18.849 1.00 86.62 91 THR A CA 1
ATOM 673 C C . THR A 1 91 ? 9.419 -1.666 -19.539 1.00 86.62 91 THR A C 1
ATOM 675 O O . THR A 1 91 ? 8.235 -1.512 -19.829 1.00 86.62 91 THR A O 1
ATOM 678 N N . VAL A 1 92 ? 10.351 -0.750 -19.801 1.00 85.31 92 VAL A N 1
ATOM 679 C CA . VAL A 1 92 ? 10.097 0.553 -20.430 1.00 85.31 92 VAL A CA 1
ATOM 680 C C . VAL A 1 92 ? 11.080 0.802 -21.566 1.00 85.31 92 VAL A C 1
ATOM 682 O O . VAL A 1 92 ? 12.192 0.283 -21.564 1.00 85.31 92 VAL A O 1
ATOM 685 N N . SER A 1 93 ? 10.699 1.636 -22.532 1.00 84.62 93 SER A N 1
ATOM 686 C CA . SER A 1 93 ? 11.590 1.994 -23.648 1.00 84.62 93 SER A CA 1
ATOM 687 C C . SER A 1 93 ? 12.711 2.956 -23.240 1.00 84.62 93 SER A C 1
ATOM 689 O O . SER A 1 93 ? 13.742 3.018 -23.895 1.00 84.62 93 SER A O 1
ATOM 691 N N . SER A 1 94 ? 12.515 3.732 -22.171 1.00 83.31 94 SER A N 1
ATOM 692 C CA . SER A 1 94 ? 13.534 4.603 -21.577 1.00 83.31 94 SER A CA 1
ATOM 693 C C . SER A 1 94 ? 13.154 4.941 -20.138 1.00 83.31 94 SER A C 1
ATOM 695 O O . SER A 1 94 ? 11.971 5.050 -19.815 1.00 83.31 94 SER A O 1
ATOM 697 N N . ILE A 1 95 ? 14.145 5.175 -19.278 1.00 83.31 95 ILE A N 1
ATOM 698 C CA . ILE A 1 95 ? 13.924 5.623 -17.898 1.00 83.31 95 ILE A CA 1
ATOM 699 C C . ILE A 1 95 ? 13.146 6.946 -17.818 1.00 83.31 95 ILE A C 1
ATOM 701 O O . ILE A 1 95 ? 12.352 7.137 -16.905 1.00 83.31 95 ILE A O 1
ATOM 705 N N . GLU A 1 96 ? 13.305 7.832 -18.802 1.00 83.75 96 GLU A N 1
ATOM 706 C CA . GLU A 1 96 ? 12.601 9.124 -18.855 1.00 83.75 96 GLU A CA 1
ATOM 707 C C . GLU A 1 96 ? 11.090 8.965 -19.058 1.00 83.75 96 GLU A C 1
ATOM 709 O O . GLU A 1 96 ? 10.315 9.881 -18.792 1.00 83.75 96 GLU A O 1
ATOM 714 N N . THR A 1 97 ? 10.658 7.792 -19.527 1.00 81.88 97 THR A N 1
ATOM 715 C CA . THR A 1 97 ? 9.238 7.484 -19.708 1.00 81.88 97 THR A CA 1
ATOM 716 C C . THR A 1 97 ? 8.576 6.995 -18.428 1.00 81.88 97 THR A C 1
ATOM 718 O O . THR A 1 97 ? 7.360 6.841 -18.414 1.00 81.88 97 THR A O 1
ATOM 721 N N . LEU A 1 98 ? 9.328 6.783 -17.346 1.00 84.75 98 LEU A N 1
ATOM 722 C CA . LEU A 1 98 ? 8.791 6.305 -16.080 1.00 84.75 98 LEU A CA 1
ATOM 723 C C . LEU A 1 98 ? 7.808 7.321 -15.483 1.00 84.75 98 LEU A C 1
ATOM 725 O O . LEU A 1 98 ? 8.181 8.451 -15.175 1.00 84.75 98 LEU A O 1
ATOM 729 N N . ASN A 1 99 ? 6.554 6.914 -15.288 1.00 87.44 99 ASN A N 1
ATOM 730 C CA . ASN A 1 99 ? 5.541 7.756 -14.655 1.00 87.44 99 ASN A CA 1
ATOM 731 C C . ASN A 1 99 ? 4.724 6.944 -13.651 1.00 87.44 99 ASN A C 1
ATOM 733 O O . ASN A 1 99 ? 3.597 6.539 -13.917 1.00 87.44 99 ASN A O 1
ATOM 737 N N . ILE A 1 100 ? 5.327 6.668 -12.500 1.00 89.94 100 ILE A N 1
ATOM 738 C CA . ILE A 1 100 ? 4.742 5.807 -11.476 1.00 89.94 100 ILE A CA 1
ATOM 739 C C . ILE A 1 100 ? 4.127 6.647 -10.362 1.00 89.94 100 ILE A C 1
ATOM 741 O O . ILE A 1 100 ? 4.706 7.640 -9.924 1.00 89.94 100 ILE A O 1
ATOM 745 N N . SER A 1 101 ? 2.970 6.217 -9.865 1.00 92.25 101 SER A N 1
ATOM 746 C CA . SER A 1 101 ? 2.316 6.851 -8.727 1.00 92.25 101 SER A CA 1
ATOM 747 C C . SER A 1 101 ? 1.596 5.834 -7.850 1.00 92.25 101 SER A C 1
ATOM 749 O O . SER A 1 101 ? 0.953 4.904 -8.339 1.00 92.25 101 SER A O 1
ATOM 751 N N . CYS A 1 102 ? 1.698 6.030 -6.541 1.00 94.12 102 CYS A N 1
ATOM 752 C CA . CYS A 1 102 ? 0.868 5.360 -5.558 1.00 94.12 102 CYS A CA 1
ATOM 753 C C . CYS A 1 102 ? -0.557 5.908 -5.612 1.00 94.12 102 CYS A C 1
ATOM 755 O O . CYS A 1 102 ? -0.775 7.121 -5.658 1.00 94.12 102 CYS A O 1
ATOM 757 N N . VAL A 1 103 ? -1.527 5.006 -5.553 1.00 92.75 103 VAL A N 1
ATOM 758 C CA . VAL A 1 103 ? -2.948 5.335 -5.601 1.00 92.75 103 VAL A CA 1
ATOM 759 C C . VAL A 1 103 ? -3.721 4.603 -4.522 1.00 92.75 103 VAL A C 1
ATOM 761 O O . VAL A 1 103 ? -3.322 3.532 -4.061 1.00 92.75 103 VAL A O 1
ATOM 764 N N . TYR A 1 104 ? -4.859 5.177 -4.160 1.00 91.44 104 TYR A N 1
ATOM 765 C CA . TYR A 1 104 ? -5.852 4.569 -3.296 1.00 91.44 104 TYR A CA 1
ATOM 766 C C . TYR A 1 104 ? -7.179 4.396 -4.038 1.00 91.44 104 TYR A C 1
ATOM 768 O O . TYR A 1 104 ? -7.483 5.135 -4.976 1.00 91.44 104 TYR A O 1
ATOM 776 N N . TYR A 1 105 ? -7.961 3.399 -3.638 1.00 86.50 105 TYR A N 1
ATOM 777 C CA . TYR A 1 105 ? -9.285 3.155 -4.198 1.00 86.50 105 TYR A CA 1
ATOM 778 C C . TYR A 1 105 ? -10.334 3.950 -3.423 1.00 86.50 105 TYR A C 1
ATOM 780 O O . TYR A 1 105 ? -10.542 3.709 -2.229 1.00 86.50 105 TYR A O 1
ATOM 788 N N . GLU A 1 106 ? -11.009 4.881 -4.093 1.00 85.31 106 GLU A N 1
ATOM 789 C CA . GLU A 1 106 ? -12.131 5.608 -3.512 1.00 85.31 106 GLU A CA 1
ATOM 790 C C . GLU A 1 106 ? -13.443 4.863 -3.784 1.00 85.31 106 GLU A C 1
ATOM 792 O O . GLU A 1 106 ? -13.954 4.834 -4.902 1.00 85.31 106 GLU A O 1
ATOM 797 N N . GLU A 1 107 ? -14.024 4.280 -2.734 1.00 80.94 107 GLU A N 1
ATOM 798 C CA . GLU A 1 107 ? -15.219 3.428 -2.835 1.00 80.94 107 GLU A CA 1
ATOM 799 C C . GLU A 1 107 ? -16.449 4.160 -3.416 1.00 80.94 107 GLU A C 1
ATOM 801 O O . GLU A 1 107 ? -17.271 3.539 -4.090 1.00 80.94 107 GLU A O 1
ATOM 806 N N . ASN A 1 108 ? -16.567 5.477 -3.194 1.00 82.88 108 ASN A N 1
ATOM 807 C CA . ASN A 1 108 ? -17.714 6.277 -3.643 1.00 82.88 108 ASN A CA 1
ATOM 808 C C . ASN A 1 108 ? -17.724 6.495 -5.161 1.00 82.88 108 ASN A C 1
ATOM 810 O O . ASN A 1 108 ? -18.756 6.315 -5.807 1.00 82.88 108 ASN A O 1
ATOM 814 N N . SER A 1 109 ? -16.583 6.899 -5.722 1.00 83.31 109 SER A N 1
ATOM 815 C CA . SER A 1 109 ? -16.414 7.129 -7.161 1.00 83.31 109 SER A CA 1
ATOM 816 C C . SER A 1 109 ? -16.058 5.849 -7.916 1.00 83.31 109 SER A C 1
ATOM 818 O O . SER A 1 109 ? -16.253 5.786 -9.125 1.00 83.31 109 SER A O 1
ATOM 820 N N . LYS A 1 110 ? -15.610 4.807 -7.200 1.00 77.88 110 LYS A N 1
ATOM 821 C CA . LYS A 1 110 ? -15.060 3.558 -7.746 1.00 77.88 110 LYS A CA 1
ATOM 822 C C . LYS A 1 110 ? -13.800 3.776 -8.584 1.00 77.88 110 LYS A C 1
ATOM 824 O O . LYS A 1 110 ? -13.529 3.002 -9.500 1.00 77.88 110 LYS A O 1
ATOM 829 N N . GLU A 1 111 ? -13.022 4.800 -8.251 1.00 81.69 111 GLU A N 1
ATOM 830 C CA . GLU A 1 111 ? -11.837 5.208 -9.001 1.00 81.69 111 GLU A CA 1
ATOM 831 C C . GLU A 1 111 ? -10.557 5.089 -8.171 1.00 81.69 111 GLU A C 1
ATOM 833 O O . GLU A 1 111 ? -10.558 5.225 -6.946 1.00 81.69 111 GLU A O 1
ATOM 838 N N . TRP A 1 112 ? -9.441 4.863 -8.867 1.00 85.06 112 TRP A N 1
ATOM 839 C CA . TRP A 1 112 ? -8.106 4.989 -8.290 1.00 85.06 112 TRP A CA 1
ATOM 840 C C . TRP A 1 112 ? -7.669 6.445 -8.329 1.00 85.06 112 TRP A C 1
ATOM 842 O O . TRP A 1 112 ? -7.583 7.045 -9.405 1.00 85.06 112 TRP A O 1
ATOM 852 N N . LYS A 1 113 ? -7.349 6.996 -7.163 1.00 87.00 113 LYS A N 1
ATOM 853 C CA . LYS A 1 113 ? -6.913 8.378 -7.018 1.00 87.00 113 LYS A CA 1
ATOM 854 C C . LYS A 1 113 ? -5.553 8.469 -6.342 1.00 87.00 113 LYS A C 1
ATOM 856 O O . LYS A 1 113 ? -5.154 7.574 -5.605 1.00 87.00 113 LYS A O 1
ATOM 861 N N . SER A 1 114 ? -4.827 9.545 -6.619 1.00 90.19 114 SER A N 1
ATOM 862 C CA . SER A 1 114 ? -3.489 9.804 -6.070 1.00 90.19 114 SER A CA 1
ATOM 863 C C . SER A 1 114 ? -3.461 10.983 -5.092 1.00 90.19 114 SER A C 1
ATOM 865 O O . SER A 1 114 ? -2.393 11.353 -4.614 1.00 90.19 114 SER A O 1
ATOM 867 N N . ASP A 1 115 ? -4.594 11.633 -4.816 1.00 88.44 115 ASP A N 1
ATOM 868 C CA . ASP A 1 115 ? -4.637 12.751 -3.873 1.00 88.44 115 ASP A CA 1
ATOM 869 C C . ASP A 1 115 ? -4.334 12.289 -2.441 1.00 88.44 115 ASP A C 1
ATOM 871 O O . ASP A 1 115 ? -4.766 11.232 -1.992 1.00 88.44 115 ASP A O 1
ATOM 875 N N . GLY A 1 116 ? -3.520 13.061 -1.720 1.00 86.88 116 GLY A N 1
ATOM 876 C CA . GLY A 1 116 ? -3.080 12.683 -0.373 1.00 86.88 116 GLY A CA 1
ATOM 877 C C . GLY A 1 116 ? -2.164 11.451 -0.310 1.00 86.88 116 GLY A C 1
ATOM 878 O O . GLY A 1 116 ? -1.900 10.972 0.793 1.00 86.88 116 GLY A O 1
ATOM 879 N N . MET A 1 117 ? -1.682 10.957 -1.458 1.00 93.69 117 MET A N 1
ATOM 880 C CA . MET A 1 117 ? -0.647 9.928 -1.566 1.00 93.69 117 MET A CA 1
ATOM 881 C C . MET A 1 117 ? 0.685 10.567 -1.962 1.00 93.69 117 MET A C 1
ATOM 883 O O . MET A 1 117 ? 0.773 11.267 -2.969 1.00 93.69 117 MET A O 1
ATOM 887 N N . GLU A 1 118 ? 1.748 10.264 -1.227 1.00 96.12 118 GLU A N 1
ATOM 888 C CA . GLU A 1 118 ? 3.118 10.556 -1.653 1.00 96.12 118 GLU A CA 1
ATOM 889 C C . GLU A 1 118 ? 3.761 9.288 -2.210 1.00 96.12 118 GLU A C 1
ATOM 891 O O . GLU A 1 118 ? 3.551 8.202 -1.674 1.00 96.12 118 GLU A O 1
ATOM 896 N N . THR A 1 119 ? 4.535 9.426 -3.286 1.00 95.81 119 THR A N 1
ATOM 897 C CA . THR A 1 119 ? 5.253 8.326 -3.948 1.00 95.81 119 THR A CA 1
ATOM 898 C C . THR A 1 119 ? 6.744 8.629 -3.931 1.00 95.81 119 THR A C 1
ATOM 900 O O . THR A 1 119 ? 7.162 9.677 -4.416 1.00 95.81 119 THR A O 1
ATOM 903 N N . GLU A 1 120 ? 7.551 7.707 -3.420 1.00 96.19 120 GLU A N 1
ATOM 904 C CA . GLU A 1 120 ? 9.010 7.789 -3.435 1.00 96.19 120 GLU A CA 1
ATOM 905 C C . GLU A 1 120 ? 9.587 6.513 -4.063 1.00 96.19 120 GLU A C 1
ATOM 907 O O . GLU A 1 120 ? 9.247 5.401 -3.659 1.00 96.19 120 GLU A O 1
ATOM 912 N N . ILE A 1 121 ? 10.464 6.667 -5.057 1.00 93.62 121 ILE A N 1
ATOM 913 C CA . ILE A 1 121 ? 11.139 5.551 -5.735 1.00 93.62 121 ILE A CA 1
ATOM 914 C C . ILE A 1 121 ? 12.515 5.345 -5.094 1.00 93.62 121 ILE A C 1
ATOM 916 O O . ILE A 1 121 ? 13.279 6.296 -4.926 1.00 93.62 121 ILE A O 1
ATOM 920 N N . LYS A 1 122 ? 12.840 4.098 -4.750 1.00 93.00 122 LYS A N 1
ATOM 921 C CA . LYS A 1 122 ? 14.099 3.667 -4.125 1.00 93.00 122 LYS A CA 1
ATOM 922 C C . LYS A 1 122 ? 14.683 2.467 -4.861 1.00 93.00 122 LYS A C 1
ATOM 924 O O . LYS A 1 122 ? 13.973 1.788 -5.594 1.00 93.00 122 LYS A O 1
ATOM 929 N N . ASN A 1 123 ? 15.965 2.193 -4.615 1.00 91.44 123 ASN A N 1
ATOM 930 C CA . ASN A 1 123 ? 16.656 0.974 -5.057 1.00 91.44 123 ASN A CA 1
ATOM 931 C C . ASN A 1 123 ? 16.439 0.657 -6.547 1.00 91.44 123 ASN A C 1
ATOM 933 O O . ASN A 1 123 ? 16.047 -0.450 -6.897 1.00 91.44 123 ASN A O 1
ATOM 937 N N . LEU A 1 124 ? 16.627 1.658 -7.410 1.00 91.25 124 LEU A N 1
ATOM 938 C CA . LEU A 1 124 ? 16.437 1.500 -8.846 1.00 91.25 124 LEU A CA 1
ATOM 939 C C . LEU A 1 124 ? 17.614 0.738 -9.464 1.00 91.25 124 LEU A C 1
ATOM 941 O O . LEU A 1 124 ? 18.736 1.244 -9.504 1.00 91.25 124 LEU A O 1
ATOM 945 N N . GLU A 1 125 ? 17.331 -0.440 -10.000 1.00 92.12 125 GLU A N 1
ATOM 946 C CA . GLU A 1 125 ? 18.253 -1.267 -10.772 1.00 92.12 125 GLU A CA 1
ATOM 947 C C . GLU A 1 125 ? 17.824 -1.297 -12.240 1.00 92.12 125 GLU A C 1
ATOM 949 O O . GLU A 1 125 ? 16.637 -1.388 -12.560 1.00 92.12 125 GLU A O 1
ATOM 954 N N . ILE A 1 126 ? 18.800 -1.192 -13.142 1.00 91.12 126 ILE A N 1
ATOM 955 C CA . ILE A 1 126 ? 18.580 -1.011 -14.579 1.00 91.12 126 ILE A CA 1
ATOM 956 C C . ILE A 1 126 ? 19.236 -2.164 -15.335 1.00 91.12 126 ILE A C 1
ATOM 958 O O . ILE A 1 126 ? 20.454 -2.341 -15.280 1.00 91.12 126 ILE A O 1
ATOM 962 N N . HIS A 1 127 ? 18.437 -2.899 -16.103 1.00 89.75 127 HIS A N 1
ATOM 963 C CA . HIS A 1 127 ? 18.888 -3.978 -16.972 1.00 89.75 127 HIS A CA 1
ATOM 964 C C . HIS A 1 127 ? 18.524 -3.665 -18.422 1.00 89.75 127 HIS A C 1
ATOM 966 O O . HIS A 1 127 ? 17.356 -3.672 -18.801 1.00 89.75 127 HIS A O 1
ATOM 972 N N . ASN A 1 128 ? 19.534 -3.402 -19.249 1.00 87.81 128 ASN A N 1
ATOM 973 C CA . ASN A 1 128 ? 19.322 -3.147 -20.672 1.00 87.81 128 ASN A CA 1
ATOM 974 C C . ASN A 1 128 ? 19.014 -4.456 -21.406 1.00 87.81 128 ASN A C 1
ATOM 976 O O . ASN A 1 128 ? 19.734 -5.446 -21.252 1.00 87.81 128 ASN A O 1
ATOM 980 N N . LEU A 1 129 ? 17.963 -4.444 -22.219 1.00 85.81 129 LEU A N 1
ATOM 981 C CA . LEU A 1 129 ? 17.569 -5.553 -23.075 1.00 85.81 129 LEU A CA 1
ATOM 982 C C . LEU A 1 129 ? 18.140 -5.364 -24.488 1.00 85.81 129 LEU A C 1
ATOM 984 O O . LEU A 1 129 ? 18.440 -4.256 -24.932 1.00 85.81 129 LEU A O 1
ATOM 988 N N . ALA A 1 130 ? 18.306 -6.474 -25.209 1.00 80.31 130 ALA A N 1
ATOM 989 C CA . ALA A 1 130 ? 18.905 -6.476 -26.546 1.00 80.31 130 ALA A CA 1
ATOM 990 C C . ALA A 1 130 ? 18.038 -5.781 -27.618 1.00 80.31 130 ALA A C 1
ATOM 992 O O . ALA A 1 130 ? 18.547 -5.411 -28.672 1.00 80.31 130 ALA A O 1
ATOM 993 N N . ASP A 1 131 ? 16.744 -5.605 -27.353 1.00 81.88 131 ASP A N 1
ATOM 994 C CA . ASP A 1 131 ? 15.766 -4.928 -28.211 1.00 81.88 131 ASP A CA 1
ATOM 995 C C . ASP A 1 131 ? 15.750 -3.397 -28.027 1.00 81.88 131 ASP A C 1
ATOM 997 O O . ASP A 1 131 ? 14.959 -2.707 -28.668 1.00 81.88 131 ASP A O 1
ATOM 1001 N N . GLY A 1 132 ? 16.626 -2.860 -27.169 1.00 80.06 132 GLY A N 1
ATOM 1002 C CA . GLY A 1 132 ? 16.688 -1.437 -26.836 1.00 80.06 132 GLY A CA 1
ATOM 1003 C C . GLY A 1 132 ? 15.718 -1.009 -25.733 1.00 80.06 132 GLY A C 1
ATOM 1004 O O . GLY A 1 132 ? 15.750 0.154 -25.338 1.00 80.06 132 GLY A O 1
ATOM 1005 N N . ASN A 1 133 ? 14.891 -1.921 -25.210 1.00 87.12 133 ASN A N 1
ATOM 1006 C CA . ASN A 1 133 ? 14.111 -1.672 -24.003 1.00 87.12 133 ASN A CA 1
ATOM 1007 C C . ASN A 1 133 ? 14.975 -1.852 -22.747 1.00 87.12 133 ASN A C 1
ATOM 1009 O O . ASN A 1 133 ? 16.092 -2.372 -22.771 1.00 87.12 133 ASN A O 1
ATOM 1013 N N . ILE A 1 134 ? 14.433 -1.421 -21.616 1.00 89.75 134 ILE A N 1
ATOM 1014 C CA . ILE A 1 134 ? 15.083 -1.480 -20.315 1.00 89.75 134 ILE A CA 1
ATOM 1015 C C . ILE A 1 134 ? 14.122 -2.140 -19.333 1.00 89.75 134 ILE A C 1
ATOM 1017 O O . ILE A 1 134 ? 12.981 -1.705 -19.182 1.00 89.75 134 ILE A O 1
ATOM 1021 N N . THR A 1 135 ? 14.592 -3.166 -18.632 1.00 90.06 135 THR A N 1
ATOM 1022 C CA . THR A 1 135 ? 13.914 -3.697 -17.449 1.00 90.06 135 THR A CA 1
ATOM 1023 C C . THR A 1 135 ? 14.416 -2.958 -16.218 1.00 90.06 135 THR A C 1
ATOM 1025 O O . THR A 1 135 ? 15.620 -2.890 -15.970 1.00 90.06 135 THR A O 1
ATOM 1028 N N . LEU A 1 136 ? 13.485 -2.400 -15.454 1.00 90.06 136 LEU A N 1
ATOM 1029 C CA . LEU A 1 136 ? 13.735 -1.714 -14.197 1.00 90.06 136 LEU A CA 1
ATOM 1030 C C . LEU A 1 136 ? 13.218 -2.579 -13.054 1.00 90.06 136 LEU A C 1
ATOM 1032 O O . LEU A 1 136 ? 12.064 -3.008 -13.089 1.00 90.06 136 LEU A O 1
ATOM 1036 N N . THR A 1 137 ? 14.045 -2.771 -12.034 1.00 91.56 137 THR A N 1
ATOM 1037 C CA . THR A 1 137 ? 13.624 -3.316 -10.740 1.00 91.56 137 THR A CA 1
ATOM 1038 C C . THR A 1 137 ? 13.736 -2.196 -9.721 1.00 91.56 137 THR A C 1
ATOM 1040 O O . THR A 1 137 ? 14.780 -1.557 -9.628 1.00 91.56 137 THR A O 1
ATOM 1043 N N . LEU A 1 138 ? 12.663 -1.902 -8.991 1.00 93.38 138 LEU A N 1
ATOM 1044 C CA . LEU A 1 138 ? 12.647 -0.789 -8.044 1.00 93.38 138 LEU A CA 1
ATOM 1045 C C . LEU A 1 138 ? 11.818 -1.086 -6.794 1.00 93.38 138 LEU A C 1
ATOM 1047 O O . LEU A 1 138 ? 10.954 -1.965 -6.773 1.00 93.38 138 LEU A O 1
ATOM 1051 N N . SER A 1 139 ? 12.085 -0.319 -5.744 1.00 94.88 139 SER A N 1
ATOM 1052 C CA . SER A 1 139 ? 11.268 -0.245 -4.537 1.00 94.88 139 SER A CA 1
ATOM 1053 C C . SER A 1 139 ? 10.432 1.035 -4.564 1.00 94.88 139 SER A C 1
ATOM 1055 O O . SER A 1 139 ? 10.927 2.099 -4.927 1.00 94.88 139 SER A O 1
ATOM 1057 N N . ILE A 1 140 ? 9.175 0.960 -4.143 1.00 96.38 140 ILE A N 1
ATOM 1058 C CA . ILE A 1 140 ? 8.255 2.098 -4.086 1.00 96.38 140 ILE A CA 1
ATOM 1059 C C . ILE A 1 140 ? 7.764 2.244 -2.660 1.00 96.38 140 ILE A C 1
ATOM 1061 O O . ILE A 1 140 ? 7.194 1.313 -2.094 1.00 96.38 140 ILE A O 1
ATOM 1065 N N . LEU A 1 141 ? 7.966 3.427 -2.095 1.00 97.00 141 LEU A N 1
ATOM 1066 C CA . LEU A 1 141 ? 7.409 3.813 -0.814 1.00 97.00 141 LEU A CA 1
ATOM 1067 C C . LEU A 1 141 ? 6.227 4.754 -1.046 1.00 97.00 141 LEU A C 1
ATOM 1069 O O . LEU A 1 141 ? 6.368 5.800 -1.677 1.00 97.00 141 LEU A O 1
ATOM 1073 N N . CYS A 1 142 ? 5.069 4.381 -0.519 1.00 97.06 142 CYS A N 1
ATOM 1074 C CA . CYS A 1 142 ? 3.858 5.179 -0.547 1.00 97.06 142 CYS A CA 1
ATOM 1075 C C . CYS A 1 142 ? 3.552 5.700 0.857 1.00 97.06 142 CYS A C 1
ATOM 1077 O O . CYS A 1 142 ? 3.485 4.903 1.790 1.00 97.06 142 CYS A O 1
ATOM 1079 N N . ASN A 1 143 ? 3.302 6.998 1.019 1.00 96.94 143 ASN A N 1
ATOM 1080 C CA . ASN A 1 143 ? 2.841 7.559 2.294 1.00 96.94 143 ASN A CA 1
ATOM 1081 C C . ASN A 1 143 ? 1.422 8.115 2.156 1.00 96.94 143 ASN A C 1
ATOM 1083 O O . ASN A 1 143 ? 1.096 8.744 1.152 1.00 96.94 143 ASN A O 1
ATOM 1087 N N . THR A 1 144 ? 0.578 7.874 3.159 1.00 95.50 144 THR A N 1
ATOM 1088 C CA . THR A 1 144 ? -0.822 8.319 3.174 1.00 95.50 144 THR A CA 1
ATOM 1089 C C . THR A 1 144 ? -1.322 8.604 4.579 1.00 95.50 144 THR A C 1
ATOM 1091 O O . THR A 1 144 ? -0.861 8.009 5.551 1.00 95.50 144 THR A O 1
ATOM 1094 N N . ASN A 1 145 ? -2.323 9.471 4.691 1.00 93.25 145 ASN A N 1
ATOM 1095 C CA . ASN A 1 145 ? -2.927 9.856 5.965 1.00 93.25 145 ASN A CA 1
ATOM 1096 C C . ASN A 1 145 ? -4.306 9.214 6.201 1.00 93.25 145 ASN A C 1
ATOM 1098 O O . ASN A 1 145 ? -5.016 9.615 7.127 1.00 93.25 145 ASN A O 1
ATOM 1102 N N . HIS A 1 146 ? -4.699 8.235 5.379 1.00 90.19 146 HIS A N 1
ATOM 1103 C CA . HIS A 1 146 ? -5.977 7.525 5.480 1.00 90.19 146 HIS A CA 1
ATOM 1104 C C . HIS A 1 146 ? -5.827 6.010 5.249 1.00 90.19 146 HIS A C 1
ATOM 1106 O O . HIS A 1 146 ? -4.791 5.551 4.778 1.00 90.19 146 HIS A O 1
ATOM 1112 N N . LEU A 1 147 ? -6.856 5.221 5.590 1.00 87.19 147 LEU A N 1
ATOM 1113 C CA . LEU A 1 147 ? -6.890 3.764 5.373 1.00 87.19 147 LEU A CA 1
ATOM 1114 C C . LEU A 1 147 ? -7.977 3.344 4.383 1.00 87.19 147 LEU A C 1
ATOM 1116 O O . LEU A 1 147 ? -9.160 3.577 4.632 1.00 87.19 147 LEU A O 1
ATOM 1120 N N . THR A 1 148 ? -7.575 2.677 3.301 1.00 87.38 148 THR A N 1
ATOM 1121 C CA . THR A 1 148 ? -8.459 2.134 2.256 1.00 87.38 148 THR A CA 1
ATOM 1122 C C . THR A 1 148 ? -7.802 0.897 1.605 1.00 87.38 148 THR A C 1
ATOM 1124 O O . THR A 1 148 ? -7.336 -0.013 2.300 1.00 87.38 148 THR A O 1
ATOM 1127 N N . SER A 1 149 ? -7.772 0.854 0.272 1.00 91.00 149 SER A N 1
ATOM 1128 C CA . SER A 1 149 ? -7.012 -0.088 -0.541 1.00 91.00 149 SER A CA 1
ATOM 1129 C C . SER A 1 149 ? -6.034 0.693 -1.400 1.00 91.00 149 SER A C 1
ATOM 1131 O O . SER A 1 149 ? -6.400 1.729 -1.943 1.00 91.00 149 SER A O 1
ATOM 1133 N N . PHE A 1 150 ? -4.822 0.180 -1.547 1.00 92.50 150 PHE A N 1
ATOM 1134 C CA . PHE A 1 150 ? -3.702 0.871 -2.160 1.00 92.50 150 PHE A CA 1
ATOM 1135 C C . PHE A 1 150 ? -3.050 0.006 -3.222 1.00 92.50 150 PHE A C 1
ATOM 1137 O O . PHE A 1 150 ? -3.021 -1.224 -3.124 1.00 92.50 150 PHE A O 1
ATOM 1144 N N . SER A 1 151 ? -2.499 0.665 -4.228 1.00 92.12 151 SER A N 1
ATOM 1145 C CA . SER A 1 151 ? -1.701 0.024 -5.259 1.00 92.12 151 SER A CA 1
ATOM 1146 C C . SER A 1 151 ? -0.779 1.043 -5.920 1.00 92.12 151 SER A C 1
ATOM 1148 O O . SER A 1 151 ? -0.810 2.234 -5.605 1.00 92.12 151 SER A O 1
ATOM 1150 N N . VAL A 1 152 ? 0.039 0.571 -6.846 1.00 91.38 152 VAL A N 1
ATOM 1151 C CA . VAL A 1 152 ? 0.921 1.386 -7.668 1.00 91.38 152 VAL A CA 1
ATOM 1152 C C . VAL A 1 152 ? 0.455 1.290 -9.112 1.00 91.38 152 VAL A C 1
ATOM 1154 O O . VAL A 1 152 ? 0.207 0.194 -9.619 1.00 91.38 152 VAL A O 1
ATOM 1157 N N . ILE A 1 153 ? 0.383 2.439 -9.783 1.00 89.19 153 ILE A N 1
ATOM 1158 C CA . ILE A 1 153 ? 0.064 2.517 -11.206 1.00 89.19 153 ILE A CA 1
ATOM 1159 C C . ILE A 1 153 ? 1.190 3.153 -12.024 1.00 89.19 153 ILE A C 1
ATOM 1161 O O . ILE A 1 153 ? 1.852 4.080 -11.555 1.00 89.19 153 ILE A O 1
ATOM 1165 N N . ASP A 1 154 ? 1.357 2.703 -13.267 1.00 87.00 154 ASP A N 1
ATOM 1166 C CA . ASP A 1 154 ? 2.053 3.467 -14.307 1.00 87.00 154 ASP A CA 1
ATOM 1167 C C . ASP A 1 154 ? 1.033 4.381 -14.979 1.00 87.00 154 ASP A C 1
ATOM 1169 O O . ASP A 1 154 ? 0.188 3.911 -15.731 1.00 87.00 154 ASP A O 1
ATOM 1173 N N . GLN A 1 155 ? 1.109 5.687 -14.729 1.00 80.50 155 GLN A N 1
ATOM 1174 C CA . GLN A 1 155 ? 0.196 6.701 -15.252 1.00 80.50 155 GLN A CA 1
ATOM 1175 C C . GLN A 1 155 ? 0.245 6.861 -16.781 1.00 80.50 155 GLN A C 1
ATOM 1177 O O . GLN A 1 155 ? -0.643 7.503 -17.353 1.00 80.50 155 GLN A O 1
ATOM 1182 N N . ASN A 1 156 ? 1.234 6.292 -17.476 1.00 75.69 156 ASN A N 1
ATOM 1183 C CA . ASN A 1 156 ? 1.284 6.349 -18.935 1.00 75.69 156 ASN A CA 1
ATOM 1184 C C . ASN A 1 156 ? 0.187 5.529 -19.621 1.00 75.69 156 ASN A C 1
ATOM 1186 O O .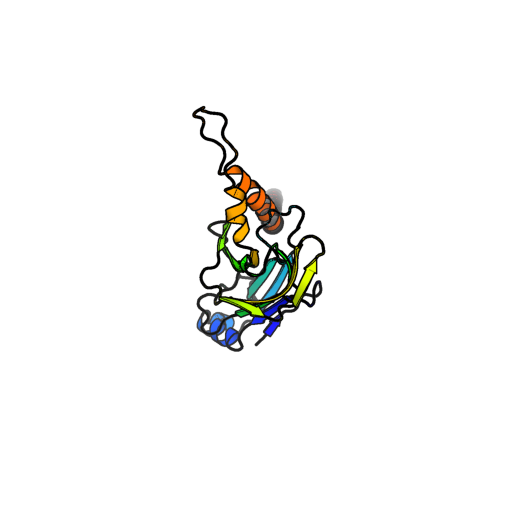 ASN A 1 156 ? -0.088 5.795 -20.792 1.00 75.69 156 ASN A O 1
ATOM 1190 N N . TYR A 1 157 ? -0.509 4.626 -18.916 1.00 69.00 157 TYR A N 1
ATOM 1191 C CA . TYR A 1 157 ? -1.667 3.903 -19.468 1.00 69.00 157 TYR A CA 1
ATOM 1192 C C . TYR A 1 157 ? -2.712 4.843 -20.090 1.00 69.00 157 TYR A C 1
ATOM 1194 O O . TYR A 1 157 ? -3.293 4.539 -21.131 1.00 69.00 157 TYR A O 1
ATOM 1202 N N . LYS A 1 158 ? -2.894 6.043 -19.514 1.00 56.25 158 LYS A N 1
ATOM 1203 C CA . LYS A 1 158 ? -3.838 7.047 -20.028 1.00 56.25 158 LYS A CA 1
ATOM 1204 C C . LYS A 1 158 ? -3.456 7.581 -21.411 1.00 56.25 158 LYS A C 1
ATOM 1206 O O . LYS A 1 158 ? -4.320 8.100 -22.105 1.00 56.25 158 LYS A O 1
ATOM 1211 N N . LYS A 1 159 ? -2.186 7.473 -21.818 1.00 52.94 159 LYS A N 1
ATOM 1212 C CA . LYS A 1 159 ? -1.684 7.955 -23.117 1.00 52.94 159 LYS A CA 1
ATOM 1213 C C . LYS A 1 159 ? -1.809 6.905 -24.224 1.00 52.94 159 LYS A C 1
ATOM 1215 O O . LYS A 1 159 ? -1.921 7.272 -25.391 1.00 52.94 159 LYS A O 1
ATOM 1220 N N . ALA A 1 160 ? -1.805 5.614 -23.884 1.00 49.00 160 ALA A N 1
ATOM 1221 C CA . ALA A 1 160 ? -1.939 4.532 -24.863 1.00 49.00 160 ALA A CA 1
ATOM 1222 C C . ALA A 1 160 ? -3.351 4.469 -25.476 1.00 49.00 160 ALA A C 1
ATOM 1224 O O . ALA A 1 160 ? -3.489 4.162 -26.660 1.00 49.00 160 ALA A O 1
ATOM 1225 N N . ALA A 1 161 ? -4.376 4.861 -24.711 1.00 48.09 161 ALA A N 1
ATOM 1226 C CA . ALA A 1 161 ? -5.759 4.969 -25.180 1.00 48.09 161 ALA A CA 1
ATOM 1227 C C . ALA A 1 161 ? -5.993 6.121 -26.182 1.00 48.09 161 ALA A C 1
ATOM 1229 O O . ALA A 1 161 ? -7.031 6.165 -26.836 1.00 48.09 161 ALA A O 1
ATOM 1230 N N . THR A 1 162 ? -5.031 7.039 -26.339 1.00 40.47 162 THR A N 1
ATOM 1231 C CA . THR A 1 162 ? -5.152 8.238 -27.187 1.00 40.47 162 THR A CA 1
ATOM 1232 C C . THR A 1 162 ? -4.264 8.184 -28.428 1.00 40.47 162 THR A C 1
ATOM 1234 O O . THR A 1 162 ? -3.880 9.227 -28.961 1.00 40.47 162 THR A O 1
ATOM 1237 N N . LYS A 1 163 ? -3.902 6.994 -28.927 1.00 35.34 163 LYS A N 1
ATOM 1238 C CA . LYS A 1 163 ? -3.333 6.919 -30.279 1.00 35.34 163 LYS A CA 1
ATOM 1239 C C . LYS A 1 163 ? -4.440 7.247 -31.288 1.00 35.34 163 LYS A C 1
ATOM 1241 O O . LYS A 1 163 ? -5.429 6.518 -31.330 1.00 35.34 163 LYS A O 1
ATOM 1246 N N . PRO A 1 164 ? -4.298 8.303 -32.112 1.00 37.41 164 PRO A N 1
ATOM 1247 C CA . PRO A 1 164 ? -5.258 8.581 -33.164 1.00 37.41 164 PRO A CA 1
ATOM 1248 C C . PRO A 1 164 ? -5.202 7.422 -34.155 1.00 37.41 164 PRO A C 1
ATOM 1250 O O . PRO A 1 164 ? -4.217 7.234 -34.870 1.00 37.41 164 PRO A O 1
ATOM 1253 N N . THR A 1 165 ? -6.250 6.604 -34.173 1.00 35.78 165 THR A N 1
ATOM 1254 C CA . THR A 1 165 ? -6.496 5.698 -35.289 1.00 35.78 165 THR A CA 1
ATOM 1255 C C . THR A 1 165 ? -6.561 6.564 -36.551 1.00 35.78 165 THR A C 1
ATOM 1257 O O . THR A 1 165 ? -7.283 7.565 -36.537 1.00 35.78 165 THR A O 1
ATOM 1260 N N . PRO A 1 166 ? -5.815 6.259 -37.628 1.00 38.09 166 PRO A N 1
ATOM 1261 C CA . PRO A 1 166 ? -5.965 6.995 -38.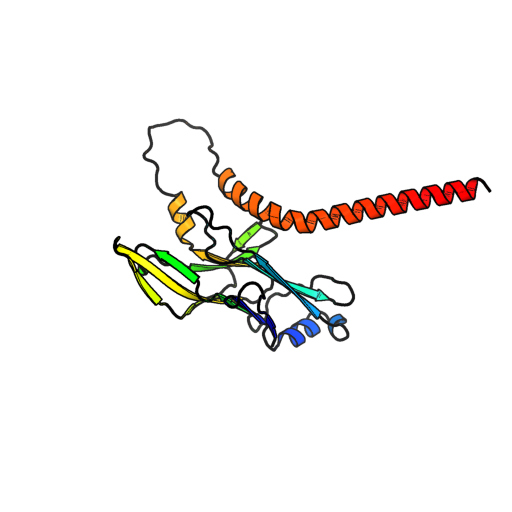874 1.00 38.09 166 PRO A CA 1
ATOM 1262 C C . PRO A 1 166 ? -7.414 6.837 -39.345 1.00 38.09 166 PRO A C 1
ATOM 1264 O O . PRO A 1 166 ? -7.851 5.741 -39.688 1.00 38.09 166 PRO A O 1
ATOM 1267 N N . GLN A 1 167 ? -8.170 7.934 -39.283 1.00 32.75 167 GLN A N 1
ATOM 1268 C CA . GLN A 1 167 ? -9.549 8.027 -39.753 1.00 32.7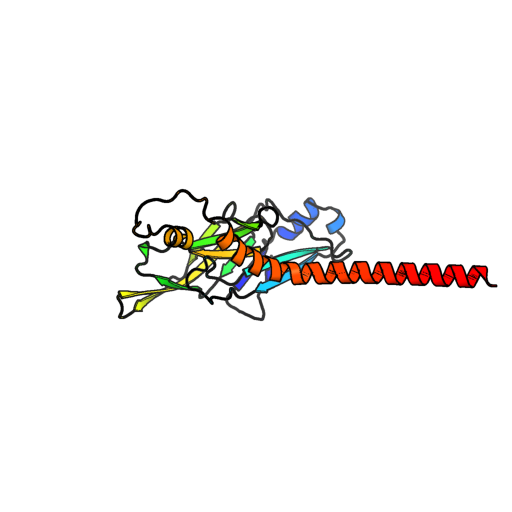5 167 GLN A CA 1
ATOM 1269 C C . GLN A 1 167 ? -9.638 7.633 -41.232 1.00 32.75 167 GLN A C 1
ATOM 1271 O O . GLN A 1 167 ? -8.974 8.255 -42.064 1.00 32.75 167 GLN A O 1
ATOM 1276 N N . PRO A 1 168 ? -10.563 6.744 -41.616 1.00 37.59 168 PRO A N 1
ATOM 1277 C CA . PRO A 1 168 ? -11.394 6.975 -42.778 1.00 37.59 168 PRO A CA 1
ATOM 1278 C C . PRO A 1 168 ? -12.564 7.882 -42.365 1.00 37.59 168 PRO A C 1
ATOM 1280 O O . PRO A 1 168 ? -13.070 7.823 -41.246 1.00 37.59 168 PRO A O 1
ATOM 1283 N N . ALA A 1 169 ? -12.949 8.772 -43.271 1.00 35.03 169 ALA A N 1
ATOM 1284 C CA . ALA A 1 169 ? -13.881 9.864 -43.040 1.00 35.03 169 ALA A CA 1
ATOM 1285 C C . ALA A 1 169 ? -15.281 9.443 -42.533 1.00 35.03 169 ALA A C 1
ATOM 1287 O O . ALA A 1 169 ? -15.842 8.448 -42.974 1.00 35.03 169 ALA A O 1
ATOM 1288 N N . GLN A 1 170 ? -15.835 10.310 -41.674 1.00 41.53 170 GLN A N 1
ATOM 1289 C CA . GLN A 1 170 ? -17.260 10.605 -41.441 1.00 41.53 170 GLN A CA 1
ATOM 1290 C C . GLN A 1 170 ? -18.261 9.443 -41.272 1.00 41.53 170 GLN A C 1
ATOM 1292 O O . GLN A 1 170 ? -18.762 8.880 -42.239 1.00 41.53 170 GLN A O 1
ATOM 1297 N N . SER A 1 171 ? -18.754 9.281 -40.039 1.00 31.02 171 SER A N 1
ATOM 1298 C CA . SER A 1 171 ? -20.195 9.148 -39.772 1.00 31.02 171 SER A CA 1
ATOM 1299 C C . SER A 1 171 ? -20.488 9.505 -38.311 1.00 31.02 171 SER A C 1
ATOM 1301 O O . SER A 1 171 ? -19.829 9.012 -37.400 1.00 31.02 171 SER A O 1
ATOM 1303 N N . ASN A 1 172 ? -21.453 10.400 -38.093 1.00 41.59 172 ASN A N 1
ATOM 1304 C CA . ASN A 1 172 ? -21.922 10.821 -36.775 1.00 41.59 172 ASN A CA 1
ATOM 1305 C C . ASN A 1 172 ? -22.653 9.664 -36.079 1.00 41.59 172 ASN A C 1
ATOM 1307 O O . ASN A 1 172 ? -23.808 9.390 -36.401 1.00 41.59 172 ASN A O 1
ATOM 1311 N N . GLN A 1 173 ? -22.022 9.028 -35.091 1.00 32.31 173 GLN A N 1
ATOM 1312 C CA . GLN A 1 173 ? -22.710 8.149 -34.145 1.00 32.31 173 GLN A CA 1
ATOM 1313 C C . GLN A 1 173 ? -21.977 8.180 -32.790 1.00 32.31 173 GLN A C 1
ATOM 1315 O O . GLN A 1 173 ? -20.749 8.122 -32.781 1.00 32.31 173 GLN A O 1
ATOM 1320 N N . PRO A 1 174 ? -22.674 8.324 -31.647 1.00 36.81 174 PRO A N 1
ATOM 1321 C CA . PRO A 1 174 ? -22.024 8.492 -30.351 1.00 36.81 174 PRO A CA 1
ATOM 1322 C C . PRO A 1 174 ? -21.471 7.143 -29.874 1.00 36.81 174 PRO A C 1
ATOM 1324 O O . PRO A 1 174 ? -22.221 6.261 -29.456 1.00 36.81 174 PRO A O 1
ATOM 1327 N N . THR A 1 175 ? -20.158 6.954 -29.980 1.00 35.25 175 THR A N 1
ATOM 1328 C CA . THR A 1 175 ? -19.471 5.702 -29.634 1.00 35.25 175 THR A CA 1
ATOM 1329 C C . THR A 1 175 ? -18.869 5.739 -28.229 1.00 35.25 175 THR A C 1
ATOM 1331 O O . THR A 1 175 ? -17.901 6.437 -27.980 1.00 35.25 175 THR A O 1
ATOM 1334 N N . LYS A 1 176 ? -19.459 4.939 -27.332 1.00 41.16 176 LYS A N 1
ATOM 1335 C CA . LYS A 1 176 ? -18.807 3.892 -26.515 1.00 41.16 176 LYS A CA 1
ATOM 1336 C C . LYS A 1 176 ? -17.524 4.192 -25.707 1.00 41.16 176 LYS A C 1
ATOM 1338 O O . LYS A 1 176 ? -16.825 3.256 -25.341 1.00 41.16 176 LYS A O 1
ATOM 1343 N N . ASP A 1 177 ? -17.264 5.426 -25.294 1.00 37.12 177 ASP A N 1
ATOM 1344 C CA . ASP A 1 177 ? -16.127 5.712 -24.391 1.00 37.12 177 ASP A CA 1
ATOM 1345 C C . ASP A 1 177 ? -16.359 5.292 -22.920 1.00 37.12 177 ASP A C 1
ATOM 1347 O O . ASP A 1 177 ? -15.439 5.307 -22.104 1.00 37.12 177 ASP A O 1
ATOM 1351 N N . ALA A 1 178 ? -17.576 4.867 -22.564 1.00 39.41 178 ALA A N 1
ATOM 1352 C CA . ALA A 1 178 ? -17.922 4.440 -21.204 1.00 39.41 178 ALA A CA 1
ATOM 1353 C C . ALA A 1 178 ? -17.741 2.930 -20.942 1.00 39.41 178 ALA A C 1
ATOM 1355 O O . ALA A 1 178 ? -17.749 2.521 -19.785 1.00 39.41 178 ALA A O 1
ATOM 1356 N N . GLU A 1 179 ? -17.575 2.099 -21.978 1.00 36.44 179 GLU A N 1
ATOM 1357 C CA . GLU A 1 179 ? -17.671 0.630 -21.855 1.00 36.44 179 GLU A CA 1
ATOM 1358 C C . GLU A 1 179 ? -16.337 -0.019 -21.418 1.00 36.44 179 GLU A C 1
ATOM 1360 O O . GLU A 1 179 ? -16.338 -0.958 -20.628 1.00 36.44 179 GLU A O 1
ATOM 1365 N N . ILE A 1 180 ? -15.180 0.530 -21.821 1.00 39.94 180 ILE A N 1
ATOM 1366 C CA . ILE A 1 180 ? -13.859 -0.078 -21.530 1.00 39.94 180 ILE A CA 1
ATOM 1367 C C . ILE A 1 180 ? -13.398 0.186 -20.085 1.00 39.94 180 ILE A C 1
ATOM 1369 O O . ILE A 1 180 ? -12.831 -0.693 -19.434 1.00 39.94 180 ILE A O 1
ATOM 1373 N N . LEU A 1 181 ? -13.687 1.374 -19.538 1.00 39.62 181 LEU A N 1
ATOM 1374 C CA . LEU A 1 181 ? -13.503 1.631 -18.103 1.00 39.62 181 LEU A CA 1
ATOM 1375 C C . LEU A 1 181 ? -14.514 0.844 -17.263 1.00 39.62 181 LEU A C 1
ATOM 1377 O O . LEU A 1 181 ? -14.200 0.473 -16.131 1.00 39.62 181 LEU A O 1
ATOM 1381 N N . GLN A 1 182 ? -15.697 0.546 -17.813 1.00 37.53 182 GLN A N 1
ATOM 1382 C CA . GLN A 1 182 ? -16.664 -0.332 -17.166 1.00 37.53 182 GLN A CA 1
ATOM 1383 C C . GLN A 1 182 ? -16.130 -1.754 -17.049 1.00 37.53 182 GLN A C 1
ATOM 1385 O O . GLN A 1 182 ? -16.184 -2.275 -15.950 1.00 37.53 182 GLN A O 1
ATOM 1390 N N . ASP A 1 183 ? -15.547 -2.361 -18.081 1.00 35.41 183 ASP A N 1
ATOM 1391 C CA . ASP A 1 183 ? -15.159 -3.780 -18.017 1.00 35.41 183 ASP A CA 1
ATOM 1392 C C . ASP A 1 183 ? -14.119 -4.095 -16.928 1.00 35.41 183 ASP A C 1
ATOM 1394 O O . ASP A 1 183 ? -14.283 -5.061 -16.179 1.00 35.41 183 ASP A O 1
ATOM 1398 N N . ASN A 1 184 ? -13.111 -3.241 -16.726 1.00 40.81 184 ASN A N 1
ATOM 1399 C CA . ASN A 1 184 ? -12.138 -3.438 -15.640 1.00 40.81 184 ASN A CA 1
ATOM 1400 C C . ASN A 1 184 ? -12.689 -3.031 -14.261 1.00 40.81 184 ASN A C 1
ATOM 1402 O O . ASN A 1 184 ? -12.383 -3.676 -13.256 1.00 40.81 184 ASN A O 1
ATOM 1406 N N . THR A 1 185 ? -13.554 -2.013 -14.198 1.00 42.12 185 THR A N 1
ATOM 1407 C CA . THR A 1 185 ? -14.245 -1.610 -12.956 1.00 42.12 185 THR A CA 1
ATOM 1408 C C . THR A 1 185 ? -15.307 -2.635 -12.545 1.00 42.12 185 THR A C 1
ATOM 1410 O O . THR A 1 185 ? -15.549 -2.843 -11.358 1.00 42.12 185 THR A O 1
ATOM 1413 N N . VAL A 1 186 ? -15.913 -3.324 -13.511 1.00 38.50 186 VAL A N 1
ATOM 1414 C CA . VAL A 1 186 ? -16.888 -4.403 -13.339 1.00 38.50 186 VAL A CA 1
ATOM 1415 C C . VAL A 1 186 ? -16.168 -5.686 -12.948 1.00 38.50 186 VAL A C 1
ATOM 1417 O O . VAL A 1 186 ? -16.636 -6.361 -12.037 1.00 38.50 186 VAL A O 1
ATOM 1420 N N . LEU A 1 187 ? -15.000 -5.993 -13.522 1.00 37.88 187 LEU A N 1
ATOM 1421 C CA . LEU A 1 187 ? -14.219 -7.169 -13.130 1.00 37.88 187 LEU A CA 1
ATOM 1422 C C . LEU A 1 187 ? -13.642 -7.032 -11.710 1.00 37.88 187 LEU A C 1
ATOM 1424 O O . LEU A 1 187 ? -13.741 -7.966 -10.916 1.00 37.88 187 LEU A O 1
ATOM 1428 N N . ILE A 1 188 ? -13.107 -5.861 -11.346 1.00 46.44 188 ILE A N 1
ATOM 1429 C CA . ILE A 1 188 ? -12.582 -5.600 -9.992 1.00 46.44 188 ILE A CA 1
ATOM 1430 C C . ILE A 1 188 ? -13.733 -5.404 -8.988 1.00 46.44 188 ILE A C 1
ATOM 1432 O O . ILE A 1 188 ? -13.704 -5.964 -7.891 1.00 46.44 188 ILE A O 1
ATOM 1436 N N . GLY A 1 189 ? -14.801 -4.702 -9.380 1.00 33.69 189 GLY A N 1
ATOM 1437 C CA . GLY A 1 189 ? -16.023 -4.550 -8.587 1.00 33.69 189 GLY A CA 1
ATOM 1438 C C . GLY A 1 189 ? -16.752 -5.873 -8.331 1.00 33.69 189 GLY A C 1
ATOM 1439 O O . GLY A 1 189 ? -17.328 -6.047 -7.259 1.00 33.69 189 GLY A O 1
ATOM 1440 N N . ALA A 1 190 ? -16.677 -6.839 -9.252 1.00 40.59 190 ALA A N 1
ATOM 1441 C CA . ALA A 1 190 ? -17.212 -8.186 -9.059 1.00 40.59 190 ALA A CA 1
ATOM 1442 C C . ALA A 1 190 ? -16.422 -8.989 -8.012 1.00 40.59 190 ALA A C 1
ATOM 1444 O O . ALA A 1 190 ? -17.022 -9.747 -7.252 1.00 40.59 190 ALA A O 1
ATOM 1445 N N . ILE A 1 191 ? -15.101 -8.794 -7.914 1.00 46.72 191 ILE A N 1
ATOM 1446 C CA . ILE A 1 191 ? -14.256 -9.490 -6.928 1.00 46.72 191 ILE A CA 1
ATOM 1447 C C . ILE A 1 191 ? -14.529 -8.964 -5.509 1.00 46.72 191 ILE A C 1
ATOM 1449 O O . ILE A 1 191 ? -14.698 -9.754 -4.581 1.00 46.72 191 ILE A O 1
ATOM 1453 N N . VAL A 1 192 ? -14.655 -7.644 -5.334 1.00 45.47 192 VAL A N 1
ATOM 1454 C CA . VAL A 1 192 ? -14.972 -7.034 -4.025 1.00 45.47 192 VAL A CA 1
ATOM 1455 C C . VAL A 1 192 ? -16.456 -7.224 -3.664 1.00 45.47 192 VAL A C 1
ATOM 1457 O O . VAL A 1 192 ? -16.801 -7.481 -2.508 1.00 45.47 192 VAL A O 1
ATOM 1460 N N . GLY A 1 193 ? -17.341 -7.196 -4.664 1.00 39.25 193 GLY A N 1
ATOM 1461 C CA . GLY A 1 193 ? -18.770 -7.473 -4.519 1.00 39.25 193 GLY A CA 1
ATOM 1462 C C . GLY A 1 193 ? -19.084 -8.921 -4.140 1.00 39.25 193 GLY A C 1
ATOM 1463 O O . GLY A 1 193 ? -20.080 -9.159 -3.462 1.00 39.25 193 GLY A O 1
ATOM 1464 N N . ALA A 1 194 ? -18.229 -9.887 -4.492 1.00 47.91 194 ALA A N 1
ATOM 1465 C CA . ALA A 1 194 ? -18.409 -11.280 -4.090 1.00 47.91 194 ALA A CA 1
ATOM 1466 C C . ALA A 1 194 ? -18.271 -11.472 -2.568 1.00 47.91 194 ALA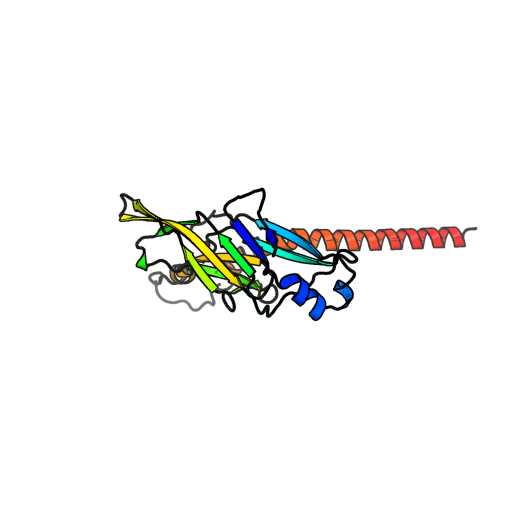 A C 1
ATOM 1468 O O . ALA A 1 194 ? -19.041 -12.226 -1.976 1.00 47.91 194 ALA A O 1
ATOM 1469 N N . VAL A 1 195 ? -17.359 -10.748 -1.907 1.00 52.16 195 VAL A N 1
ATOM 1470 C CA . VAL A 1 195 ? -17.167 -10.856 -0.447 1.00 52.16 195 VAL A CA 1
ATOM 1471 C C . VAL A 1 195 ? -18.277 -10.118 0.314 1.00 52.16 195 VAL A C 1
ATOM 1473 O O . VAL A 1 195 ? -18.811 -10.642 1.290 1.00 52.16 195 VAL A O 1
ATOM 1476 N N . GLY A 1 196 ? -18.702 -8.944 -0.168 1.00 43.94 196 GLY A N 1
ATOM 1477 C CA . GLY A 1 196 ? -19.834 -8.209 0.413 1.00 43.94 196 GLY A CA 1
ATOM 1478 C C . GLY A 1 196 ? -21.196 -8.876 0.166 1.00 43.94 196 GLY A C 1
ATOM 1479 O O . GLY A 1 196 ? -22.044 -8.919 1.058 1.00 43.94 196 GLY A O 1
ATOM 1480 N N . GLY A 1 197 ? -21.404 -9.447 -1.022 1.00 47.72 197 GLY A N 1
ATOM 1481 C CA . GLY A 1 197 ? -22.660 -10.079 -1.431 1.00 47.72 197 GLY A CA 1
ATOM 1482 C C . GLY A 1 197 ? -22.972 -11.372 -0.678 1.00 47.72 197 GLY A C 1
ATOM 1483 O O . GLY A 1 197 ? -24.127 -11.599 -0.314 1.00 47.72 197 GLY A O 1
ATOM 1484 N N . VAL A 1 198 ? -21.957 -12.187 -0.364 1.00 58.03 198 VAL A N 1
ATOM 1485 C CA . VAL A 1 198 ? -22.140 -13.407 0.445 1.00 58.03 198 VAL A CA 1
ATOM 1486 C C . VAL A 1 198 ? -22.629 -13.062 1.857 1.00 58.03 198 VAL A C 1
ATOM 1488 O O . VAL A 1 198 ? -23.533 -13.726 2.366 1.00 58.03 198 VAL A O 1
ATOM 1491 N N . CYS A 1 199 ? -22.124 -11.980 2.459 1.00 61.31 199 CYS A N 1
ATOM 1492 C CA . CYS A 1 199 ? -22.585 -11.517 3.770 1.00 61.31 199 CYS A CA 1
ATOM 1493 C C . CYS A 1 199 ? -24.051 -11.056 3.745 1.00 61.31 199 CYS A C 1
ATOM 1495 O O . CYS A 1 199 ? -24.823 -11.417 4.633 1.00 61.31 199 CYS A O 1
ATOM 1497 N N . VAL A 1 200 ? -24.476 -10.316 2.714 1.00 69.19 200 VAL A N 1
ATOM 1498 C CA . VAL A 1 200 ? -25.865 -9.829 2.609 1.00 69.19 200 VAL A CA 1
ATOM 1499 C C . VAL A 1 200 ? -26.848 -10.983 2.382 1.00 69.19 200 VAL A C 1
ATOM 1501 O O . VAL A 1 200 ? -27.887 -11.042 3.041 1.00 69.19 200 VAL A O 1
ATOM 1504 N N . ILE A 1 201 ? -26.514 -11.944 1.514 1.00 74.62 201 ILE A N 1
ATOM 1505 C CA . ILE A 1 201 ? -27.371 -13.114 1.256 1.00 74.62 201 ILE A CA 1
ATOM 1506 C C . ILE A 1 201 ? -27.506 -13.983 2.518 1.00 74.62 201 ILE A C 1
ATOM 1508 O O . ILE A 1 201 ? -28.613 -14.415 2.847 1.00 74.62 201 ILE A O 1
ATOM 1512 N N . ALA A 1 202 ? -26.423 -14.184 3.278 1.00 76.00 202 ALA A N 1
ATOM 1513 C CA . ALA A 1 202 ? -26.461 -14.935 4.535 1.00 76.00 202 ALA A CA 1
ATOM 1514 C C . ALA A 1 202 ? -27.364 -14.274 5.596 1.00 76.00 202 ALA A C 1
ATOM 1516 O O . ALA A 1 202 ? -28.111 -14.966 6.297 1.00 76.00 202 ALA A O 1
ATOM 1517 N N . VAL A 1 203 ? -27.354 -12.940 5.687 1.00 80.44 203 VAL A N 1
ATOM 1518 C CA . VAL A 1 203 ? -28.222 -12.183 6.605 1.00 80.44 203 VAL A CA 1
ATOM 1519 C C . VAL A 1 203 ? -29.694 -12.304 6.200 1.00 80.44 203 VAL A C 1
ATOM 1521 O O . VAL A 1 203 ? -30.538 -12.587 7.051 1.00 80.44 203 VAL A O 1
ATOM 1524 N N . VAL A 1 204 ? -30.015 -12.176 4.909 1.00 83.56 204 VAL A N 1
ATOM 1525 C CA . VAL A 1 204 ? -31.398 -12.306 4.414 1.00 83.56 204 VAL A CA 1
ATOM 1526 C C . VAL A 1 204 ? -31.949 -13.715 4.659 1.00 83.56 204 VAL A C 1
ATOM 1528 O O . VAL A 1 204 ? -33.063 -13.855 5.164 1.00 83.56 204 VAL A O 1
ATOM 1531 N N . ILE A 1 205 ? -31.163 -14.764 4.388 1.00 86.12 205 ILE A N 1
ATOM 1532 C CA . ILE A 1 205 ? -31.565 -16.154 4.669 1.00 86.12 205 ILE A CA 1
ATOM 1533 C C . ILE A 1 205 ? -31.799 -16.359 6.171 1.00 86.12 205 ILE A C 1
ATOM 1535 O O . ILE A 1 205 ? -32.801 -16.961 6.561 1.00 86.12 205 ILE A O 1
ATOM 1539 N N . SER A 1 206 ? -30.931 -15.810 7.023 1.00 83.56 206 SER A N 1
ATOM 1540 C CA . SER A 1 206 ? -31.080 -15.902 8.480 1.00 83.56 206 SER A CA 1
ATOM 1541 C C . SER A 1 206 ? -32.373 -15.239 8.971 1.00 83.56 206 SER A C 1
ATOM 1543 O O . SER A 1 206 ? -33.103 -15.834 9.763 1.00 83.56 206 SER A O 1
ATOM 1545 N N . ILE A 1 207 ? -32.718 -14.054 8.453 1.00 86.25 207 ILE A N 1
ATOM 1546 C CA . ILE A 1 207 ? -33.973 -13.356 8.783 1.00 86.25 207 ILE A CA 1
ATOM 1547 C C . ILE A 1 207 ? -35.192 -14.178 8.346 1.00 86.25 207 ILE A C 1
ATOM 1549 O O . ILE A 1 207 ? -36.139 -14.323 9.121 1.00 86.25 207 ILE A O 1
ATOM 1553 N N . ILE A 1 208 ? -35.165 -14.762 7.143 1.00 87.94 208 ILE A N 1
ATOM 1554 C CA . ILE A 1 208 ? -36.254 -15.616 6.642 1.00 87.94 208 ILE A CA 1
ATOM 1555 C C . ILE A 1 208 ? -36.432 -16.845 7.542 1.00 87.94 208 ILE A C 1
ATOM 1557 O O . ILE A 1 208 ? -37.558 -17.167 7.922 1.00 87.94 208 ILE A O 1
ATOM 1561 N N . ILE A 1 209 ? -35.340 -17.506 7.939 1.00 88.19 209 ILE A N 1
ATOM 1562 C CA . ILE A 1 209 ? -35.389 -18.666 8.842 1.00 88.19 209 ILE A CA 1
ATOM 1563 C C . ILE A 1 209 ? -35.981 -18.269 10.199 1.00 88.19 209 ILE A C 1
ATOM 1565 O O . ILE A 1 209 ? -36.876 -18.955 10.694 1.00 88.19 209 ILE A O 1
ATOM 1569 N N . ILE A 1 210 ? -35.542 -17.149 10.783 1.00 86.38 210 ILE A N 1
ATOM 1570 C CA . ILE A 1 210 ? -36.074 -16.643 12.058 1.00 86.38 210 ILE A CA 1
ATOM 1571 C C . ILE A 1 210 ? -37.575 -16.349 11.933 1.00 86.38 210 ILE A C 1
ATOM 1573 O O . ILE A 1 210 ? -38.356 -16.797 12.774 1.00 86.38 210 ILE A O 1
ATOM 1577 N N . ALA A 1 211 ? -38.003 -15.668 10.867 1.00 84.38 211 ALA A N 1
ATOM 1578 C CA . ALA A 1 211 ? -39.408 -15.351 10.626 1.00 84.38 211 ALA A CA 1
ATOM 1579 C C . ALA A 1 211 ? -40.271 -16.618 10.486 1.00 84.38 211 ALA A C 1
ATOM 1581 O O . ALA A 1 211 ? -41.327 -16.725 11.113 1.00 84.38 211 ALA A O 1
ATOM 1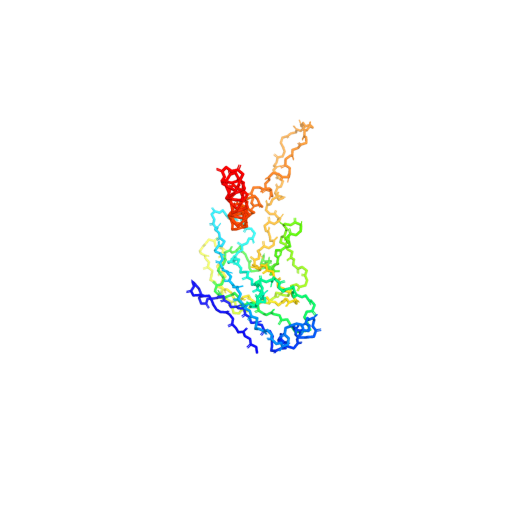582 N N . VAL A 1 212 ? -39.806 -17.619 9.730 1.00 85.25 212 VAL A N 1
ATOM 1583 C CA . VAL A 1 212 ? -40.502 -18.908 9.580 1.00 85.25 212 VAL A CA 1
ATOM 1584 C C . VAL A 1 212 ? -40.568 -19.662 10.911 1.00 85.25 212 VAL A C 1
ATOM 1586 O O . VAL A 1 212 ? -41.619 -20.210 11.251 1.00 85.25 212 VAL A O 1
ATOM 1589 N N . CYS A 1 213 ? -39.489 -19.673 11.696 1.00 80.88 213 CYS A N 1
ATOM 1590 C CA . CYS A 1 213 ? -39.459 -20.292 13.022 1.00 80.88 213 CYS A CA 1
ATOM 1591 C C . CYS A 1 213 ? -40.436 -19.622 14.001 1.00 80.88 213 CYS A C 1
ATOM 1593 O O . CYS A 1 213 ? -41.155 -20.324 14.715 1.00 80.88 213 CYS A O 1
ATOM 1595 N N . LEU A 1 214 ? -40.517 -18.288 14.005 1.00 78.81 214 LEU A N 1
ATOM 1596 C CA . LEU A 1 214 ? -41.455 -17.535 14.844 1.00 78.81 214 LEU A CA 1
ATOM 1597 C C . LEU A 1 214 ? -42.913 -17.773 14.430 1.00 78.81 214 LEU A C 1
ATOM 1599 O O . LEU A 1 214 ? -43.758 -18.018 15.290 1.00 78.81 214 LEU A O 1
ATOM 1603 N N . LEU A 1 215 ? -43.212 -17.793 13.128 1.00 75.75 215 LEU A N 1
ATOM 1604 C CA . LEU A 1 215 ? -44.559 -18.092 12.628 1.00 75.75 215 LEU A CA 1
ATOM 1605 C C . LEU A 1 215 ? -44.984 -19.539 12.925 1.00 75.75 215 LEU A C 1
ATOM 1607 O O . LEU A 1 215 ? -46.144 -19.784 13.257 1.00 75.75 215 LEU A O 1
ATOM 1611 N N . ARG A 1 216 ? -44.058 -20.505 12.860 1.00 72.19 216 ARG A N 1
ATOM 1612 C CA . ARG A 1 216 ? -44.331 -21.903 13.240 1.00 72.19 216 ARG A CA 1
ATOM 1613 C C . ARG A 1 216 ? -44.525 -22.080 14.745 1.00 72.19 216 ARG A C 1
ATOM 1615 O O . ARG A 1 216 ? -45.350 -22.904 15.133 1.00 72.19 216 ARG A O 1
ATOM 1622 N N . LYS A 1 217 ? -43.804 -21.326 15.583 1.00 69.00 217 LYS A N 1
ATOM 1623 C CA . LYS A 1 217 ? -44.031 -21.316 17.038 1.00 69.00 217 LYS A CA 1
ATOM 1624 C C . LYS A 1 217 ? -45.405 -20.747 17.390 1.00 69.00 217 LYS A C 1
ATOM 1626 O O . LYS A 1 217 ? -46.141 -21.418 18.101 1.00 69.00 217 LYS A O 1
ATOM 1631 N N . ARG A 1 218 ? -45.798 -19.606 16.807 1.00 63.06 218 ARG A N 1
ATOM 1632 C CA . ARG A 1 218 ? -47.120 -18.999 17.061 1.00 63.06 218 ARG A CA 1
ATOM 1633 C C . ARG A 1 218 ? -48.276 -19.916 16.658 1.00 63.06 218 ARG A C 1
ATOM 1635 O O . ARG A 1 218 ? -49.209 -20.080 17.426 1.00 63.06 218 ARG A O 1
ATOM 1642 N N . LYS A 1 219 ? -48.169 -20.614 15.521 1.00 59.44 219 LYS A N 1
ATOM 1643 C CA . LYS A 1 219 ? -49.187 -21.604 15.120 1.00 59.44 219 LYS A CA 1
ATOM 1644 C C . LYS A 1 219 ? -49.266 -22.823 16.045 1.00 59.44 219 LYS A C 1
ATOM 1646 O O . LYS A 1 219 ? -50.331 -23.416 16.162 1.00 59.44 219 LYS A O 1
ATOM 1651 N N . LYS A 1 220 ? -48.164 -23.215 16.695 1.00 55.62 220 LYS A N 1
ATOM 1652 C CA . LYS A 1 220 ? -48.176 -24.295 17.697 1.00 55.62 220 LYS A CA 1
ATOM 1653 C C . LYS A 1 220 ? -48.769 -23.854 19.035 1.00 55.62 220 LYS A C 1
ATOM 1655 O O . LYS A 1 220 ? -49.365 -24.686 19.703 1.00 55.62 220 LYS A O 1
ATOM 1660 N N . GLU A 1 221 ? -48.622 -22.585 19.406 1.00 56.03 221 GLU A N 1
ATOM 1661 C CA . GLU A 1 221 ? -49.248 -22.020 20.609 1.00 56.03 221 GLU A CA 1
ATOM 1662 C C . GLU A 1 221 ? -50.746 -21.737 20.421 1.00 56.03 221 GLU A C 1
ATOM 1664 O O . GLU A 1 221 ? -51.490 -21.830 21.382 1.00 56.03 221 GLU A O 1
ATOM 1669 N N . GLU A 1 222 ? -51.213 -21.474 19.197 1.00 53.75 222 GLU A N 1
ATOM 1670 C CA . GLU A 1 222 ? -52.650 -21.321 18.893 1.00 53.75 222 GLU A CA 1
ATOM 1671 C C . GLU A 1 222 ? -53.406 -22.660 18.743 1.00 53.75 222 GLU A C 1
ATOM 1673 O O . GLU A 1 222 ? -54.626 -22.656 18.597 1.00 53.75 222 GLU A O 1
ATOM 1678 N N . THR A 1 223 ? -52.706 -23.804 18.757 1.00 49.97 223 THR A N 1
ATOM 1679 C CA . THR A 1 223 ? -53.310 -25.149 18.596 1.00 49.97 223 THR A CA 1
ATOM 1680 C C . THR A 1 223 ? -53.175 -26.028 19.855 1.00 49.97 223 THR A C 1
ATOM 1682 O O . THR A 1 223 ? -53.396 -27.234 19.784 1.00 49.97 223 THR A O 1
ATOM 1685 N N . ASN A 1 224 ? -52.808 -25.447 21.000 1.00 43.94 224 ASN A N 1
ATOM 1686 C CA . ASN A 1 224 ? -52.840 -26.087 22.325 1.00 43.94 224 ASN A CA 1
ATOM 1687 C C . ASN A 1 224 ? -53.769 -25.298 23.248 1.00 43.94 224 ASN A C 1
ATOM 1689 O O . ASN A 1 224 ? -54.323 -25.926 24.175 1.00 43.94 224 ASN A O 1
#

pLDDT: mean 77.11, std 20.23, range [31.02, 97.06]

Secondary structure (DSSP, 8-state):
-EEEEETTEEEEEEEE-TTHHHHHHHH-GGGGSS-EEEEEEEE-----STT-SB-S-EEEEEEEETTT-PEEP----SS-EEEEEEEEEEEES-GGG--EEEEEEETTTTEEE-TTEEEEEEEEEEEE-TTS-EEEEEEEEEEESS-SEEEEEETTHHHHTT----PPP-------TTHHHHHHHHHHHHHHHHHHHHHHHHHHHHHHHHHHHHHHHHHHHTT-

Organism: Naegleria gruberi (NCBI:txid5762)

Sequence (224 aa):
SKTIQFASTSTISISLPSIISQYLQNTDTSLKNDSVQVVSSIAESKNSNSDAAVISSIVSLVLLKSSSSEKITVQNLEKPISLSFENVTLTVSSIETLNISCVYYEENSKEWKSDGMETEIKNLEIHNLADGNITLTLSILCNTNHLTSFSVIDQNYKKAATKPTPQPAQSNQPTKDAEILQDNTVLIGAIVGAVGGVCVIAVVISIIIIAVCLLRKRKKEETN

Radius of gyration: 23.64 Å; chains: 1; bounding box: 73×40×70 Å